Protein AF-A0A3E0DT33-F1 (afdb_monomer_lite)

Organism: NCBI:txid238540

Sequence (262 aa):
MEQALEKLQEINGYLLENAKGENGLGLLNGKLGLIIYFYHLARKTEDQEFLEVAENLVGEIFEKLREAKLPADFENGLAGIAWGISYLVNSDFVEADLDDTLGDLDDRIFKFLEDQKGKLPANLRNGIIGYLFYCFDRLENSLKSGHQSNIYIFQNLGARLLNQLGQLIEEEKLQDREPQLFSLFWDLPLVLIVLEQSKRLQVNPKKAERILDYLLPTLLSIFPSLHSNRLYLLLGIESVLKEIDQPYLRKHAMFLKRSIDM

InterPro domains:
  IPR007822 Lanthionine synthetase C-like [PF05147] (24-145)

Radius of gyration: 19.2 Å; chains: 1; bounding box: 47×46×51 Å

Structure (mmCIF, N/CA/C/O backbone):
data_AF-A0A3E0DT33-F1
#
_entry.id   AF-A0A3E0DT33-F1
#
loop_
_atom_site.group_PDB
_atom_site.id
_atom_site.type_symbol
_atom_site.label_atom_id
_atom_site.label_alt_id
_atom_site.label_comp_id
_atom_site.label_asym_id
_atom_site.label_entity_id
_atom_site.label_seq_id
_atom_site.pdbx_PDB_ins_code
_atom_site.Cartn_x
_atom_site.Cartn_y
_atom_site.Cartn_z
_atom_site.occupancy
_atom_site.B_iso_or_equiv
_atom_site.auth_seq_id
_atom_site.auth_comp_id
_atom_site.auth_asym_id
_atom_site.auth_atom_id
_atom_site.pdbx_PDB_model_num
ATOM 1 N N . MET A 1 1 ? -22.928 -20.550 -5.029 1.00 69.69 1 MET A N 1
ATOM 2 C CA . MET A 1 1 ? -23.310 -19.357 -4.239 1.00 69.69 1 MET A CA 1
ATOM 3 C C . MET A 1 1 ? -23.562 -19.710 -2.781 1.00 69.69 1 MET A C 1
ATOM 5 O O . MET A 1 1 ? -22.925 -19.099 -1.943 1.00 69.69 1 MET A O 1
ATOM 9 N N . GLU A 1 2 ? -24.391 -20.709 -2.472 1.00 78.94 2 GLU A N 1
ATOM 10 C CA . GLU A 1 2 ? -24.701 -21.123 -1.087 1.00 78.94 2 GLU A CA 1
ATOM 11 C C . GLU A 1 2 ? -23.454 -21.500 -0.260 1.00 78.94 2 GLU A C 1
ATOM 13 O O . GLU A 1 2 ? -23.199 -20.885 0.767 1.00 78.94 2 GLU A O 1
ATOM 18 N N . GLN A 1 3 ? -22.572 -22.352 -0.797 1.00 83.00 3 GLN A N 1
ATOM 19 C CA . GLN A 1 3 ? -21.291 -22.703 -0.152 1.00 83.00 3 GLN A CA 1
ATOM 20 C C . GLN A 1 3 ? -20.368 -21.500 0.119 1.00 83.00 3 GLN A C 1
ATOM 22 O O . GLN A 1 3 ? -19.607 -21.497 1.082 1.00 83.00 3 GLN A O 1
ATOM 27 N N . ALA A 1 4 ? -20.407 -20.471 -0.734 1.00 84.25 4 ALA A N 1
ATOM 28 C CA . ALA A 1 4 ? -19.587 -19.275 -0.542 1.00 84.25 4 ALA A CA 1
ATOM 29 C C . ALA A 1 4 ? -20.142 -18.397 0.588 1.00 84.25 4 ALA A C 1
ATOM 31 O O . ALA A 1 4 ? -19.372 -17.800 1.336 1.00 84.25 4 ALA A O 1
ATOM 32 N N . LEU A 1 5 ? -21.470 -18.348 0.726 1.00 85.62 5 LEU A N 1
ATOM 33 C CA . LEU A 1 5 ? -22.136 -17.616 1.796 1.00 85.62 5 LEU A CA 1
ATOM 34 C C . LEU A 1 5 ? -21.918 -18.292 3.154 1.00 85.62 5 LEU A C 1
ATOM 36 O O . LEU A 1 5 ? -21.568 -17.610 4.113 1.00 85.62 5 LEU A O 1
ATOM 40 N N . GLU A 1 6 ? -22.042 -19.620 3.220 1.00 91.19 6 GLU A N 1
ATOM 41 C CA . GLU A 1 6 ? -21.714 -20.395 4.426 1.00 91.19 6 GLU A CA 1
ATOM 42 C C . GLU A 1 6 ? -20.261 -20.161 4.851 1.00 91.19 6 GLU A C 1
ATOM 44 O O . GLU A 1 6 ? -19.981 -19.879 6.017 1.00 91.19 6 GLU A O 1
ATOM 49 N N . LYS A 1 7 ? -19.324 -20.191 3.893 1.00 92.50 7 LYS A N 1
ATOM 50 C CA . LYS A 1 7 ? -17.912 -19.947 4.198 1.00 92.50 7 LYS A CA 1
ATOM 51 C C . LYS A 1 7 ? -17.654 -18.519 4.676 1.00 92.50 7 LYS A C 1
ATOM 53 O O . LYS A 1 7 ? -16.829 -18.320 5.563 1.00 92.50 7 LYS A O 1
ATOM 58 N N . LEU A 1 8 ? -18.361 -17.531 4.127 1.00 90.06 8 LEU A N 1
ATOM 59 C CA . LEU A 1 8 ? -18.282 -16.147 4.592 1.00 90.06 8 LEU A CA 1
ATOM 60 C C . LEU A 1 8 ? -18.789 -16.005 6.034 1.00 90.06 8 LEU A C 1
ATOM 62 O O . LEU A 1 8 ? -18.166 -15.306 6.825 1.00 90.06 8 LEU A O 1
ATOM 66 N N . GLN A 1 9 ? -19.876 -16.689 6.398 1.00 91.12 9 GLN A N 1
ATOM 67 C CA . GLN A 1 9 ? -20.386 -16.694 7.774 1.00 91.12 9 GLN A CA 1
ATOM 68 C C . GLN A 1 9 ? -19.390 -17.330 8.750 1.00 91.12 9 GLN A C 1
ATOM 70 O O . GLN A 1 9 ? -19.159 -16.787 9.829 1.00 91.12 9 GLN A O 1
ATOM 75 N N . GLU A 1 10 ? -18.752 -18.434 8.353 1.00 94.69 10 GLU A N 1
ATOM 76 C CA . GLU A 1 10 ? -17.682 -19.065 9.132 1.00 94.69 10 GLU A CA 1
ATOM 77 C C . GLU A 1 10 ? -16.512 -18.088 9.356 1.00 94.69 10 GLU A C 1
ATOM 79 O O . GLU A 1 10 ? -16.056 -17.906 10.485 1.00 94.69 10 GLU A O 1
ATOM 84 N N . ILE A 1 11 ? -16.073 -17.395 8.297 1.00 94.00 11 ILE A N 1
ATOM 85 C CA . ILE A 1 11 ? -15.025 -16.366 8.372 1.00 94.00 11 ILE A CA 1
ATOM 86 C C . ILE A 1 11 ? -15.444 -15.227 9.309 1.00 94.00 11 ILE A C 1
ATOM 88 O O . ILE A 1 11 ? -14.655 -14.832 10.165 1.00 94.00 11 ILE A O 1
ATOM 92 N N . ASN A 1 12 ? -16.679 -14.729 9.202 1.00 94.06 12 ASN A N 1
ATOM 93 C CA . ASN A 1 12 ? -17.194 -13.673 10.077 1.00 94.06 12 ASN A CA 1
ATOM 94 C C . ASN A 1 12 ? -17.125 -14.079 11.551 1.00 94.06 12 ASN A C 1
ATOM 96 O O . ASN A 1 12 ? -16.666 -13.288 12.373 1.00 94.06 12 ASN A O 1
ATOM 100 N N . GLY A 1 13 ? -17.522 -15.314 11.876 1.00 93.06 13 GLY A N 1
ATOM 101 C CA . GLY A 1 13 ? -17.419 -15.855 13.232 1.00 93.06 13 GLY A CA 1
ATOM 102 C C . GLY A 1 13 ? -15.983 -15.821 13.757 1.00 93.06 13 GLY A C 1
ATOM 103 O O . GLY A 1 13 ? -15.726 -15.248 14.815 1.00 93.06 13 GLY A O 1
ATOM 104 N N . TYR A 1 14 ? -15.027 -16.336 12.976 1.00 92.81 14 TYR A N 1
ATOM 105 C CA . TYR A 1 14 ? -13.609 -16.309 13.348 1.00 92.81 14 TYR A CA 1
ATOM 106 C C . TYR A 1 14 ? -13.054 -14.890 13.514 1.00 92.81 14 TYR A C 1
ATOM 108 O O . TYR A 1 14 ? -12.252 -14.633 14.414 1.00 92.81 14 TYR A O 1
ATOM 116 N N . LEU A 1 15 ? -13.445 -13.950 12.653 1.00 93.31 15 LEU A N 1
ATOM 117 C CA . LEU A 1 15 ? -12.969 -12.569 12.736 1.00 93.31 15 LEU A CA 1
ATOM 118 C C . LEU A 1 15 ? -13.578 -11.824 13.930 1.00 93.31 15 LEU A C 1
ATOM 120 O O . LEU A 1 15 ? -12.879 -11.026 14.552 1.00 93.31 15 LEU A O 1
ATOM 124 N N . LEU A 1 16 ? -14.833 -12.107 14.294 1.00 93.06 16 LEU A N 1
ATOM 125 C CA . LEU A 1 16 ? -15.481 -11.540 15.483 1.00 93.06 16 LEU A CA 1
ATOM 126 C C . LEU A 1 16 ? -14.812 -12.007 16.778 1.00 93.06 16 LEU A C 1
ATOM 128 O O . LEU A 1 16 ? -14.629 -11.215 17.702 1.00 93.06 16 LEU A O 1
ATOM 132 N N . GLU A 1 17 ? -14.428 -13.281 16.860 1.00 90.31 17 GLU A N 1
ATOM 133 C CA . GLU A 1 17 ? -13.658 -13.786 18.001 1.00 90.31 17 GLU A CA 1
ATOM 134 C C . GLU A 1 17 ? -12.280 -13.123 18.074 1.00 90.31 17 GLU A C 1
ATOM 136 O O . GLU A 1 17 ? -11.874 -12.652 19.137 1.00 90.31 17 GLU A O 1
ATOM 141 N N . ASN A 1 18 ? -11.596 -12.997 16.934 1.00 88.00 18 ASN A N 1
ATOM 142 C CA . ASN A 1 18 ? -10.310 -12.307 16.863 1.00 88.00 18 ASN A CA 1
ATOM 143 C C . ASN A 1 18 ? -10.420 -10.823 17.246 1.00 88.00 18 ASN A C 1
ATOM 145 O O . ASN A 1 18 ? -9.543 -10.310 17.936 1.00 88.00 18 ASN A O 1
ATOM 149 N N . ALA A 1 19 ? -11.490 -10.123 16.867 1.00 88.50 19 ALA A N 1
ATOM 150 C CA . ALA A 1 19 ? -11.700 -8.722 17.239 1.00 88.50 19 ALA A CA 1
ATOM 151 C C . ALA A 1 19 ? -11.684 -8.500 18.763 1.00 88.50 19 ALA A C 1
ATOM 153 O O . ALA A 1 19 ? -11.139 -7.502 19.239 1.00 88.50 19 ALA A O 1
ATOM 154 N N . LYS A 1 20 ? -12.221 -9.465 19.522 1.00 85.56 20 LYS A N 1
ATOM 155 C CA . LYS A 1 20 ? -12.272 -9.446 20.993 1.00 85.56 20 LYS A CA 1
ATOM 156 C C . LYS A 1 20 ? -10.931 -9.789 21.654 1.00 85.56 20 LYS A C 1
ATOM 158 O O . LYS A 1 20 ? -10.770 -9.557 22.848 1.00 85.56 20 LYS A O 1
ATOM 163 N N . GLY A 1 21 ? -9.987 -10.361 20.907 1.00 83.69 21 GLY A N 1
ATOM 164 C CA . GLY A 1 21 ? -8.683 -10.777 21.417 1.00 83.69 21 GLY A CA 1
ATOM 165 C C . GLY A 1 21 ? -7.680 -9.633 21.607 1.00 83.69 21 GLY A C 1
ATOM 166 O O . GLY A 1 21 ? -7.866 -8.498 21.153 1.00 83.69 21 GLY A O 1
ATOM 167 N N . GLU A 1 22 ? -6.550 -9.962 22.237 1.00 77.94 22 GLU A N 1
ATOM 168 C CA . GLU A 1 22 ? -5.382 -9.080 22.387 1.00 77.94 22 GLU A CA 1
ATOM 169 C C . GLU A 1 22 ? -4.528 -9.047 21.108 1.00 77.94 22 GLU A C 1
ATOM 171 O O . GLU A 1 22 ? -3.339 -9.361 21.100 1.00 77.94 22 GLU A O 1
ATOM 176 N N . ASN A 1 23 ? -5.150 -8.675 19.991 1.00 78.44 23 ASN A N 1
ATOM 177 C CA . ASN A 1 23 ? -4.442 -8.503 18.728 1.00 78.44 23 ASN A CA 1
ATOM 178 C C . ASN A 1 23 ? -3.607 -7.216 18.717 1.00 78.44 23 ASN A C 1
ATOM 180 O O . ASN A 1 23 ? -3.978 -6.205 19.324 1.00 78.44 23 ASN A O 1
ATOM 184 N N . GLY A 1 24 ? -2.496 -7.243 17.973 1.00 87.62 24 GLY A N 1
ATOM 185 C CA . GLY A 1 24 ? -1.689 -6.054 17.702 1.00 87.62 24 GLY A CA 1
ATOM 186 C C . GLY A 1 24 ? -2.479 -4.981 16.943 1.00 87.62 24 GLY A C 1
ATOM 187 O O . GLY A 1 24 ? -3.525 -5.253 16.361 1.00 87.62 24 GLY A O 1
ATOM 188 N N . LEU A 1 25 ? -1.976 -3.746 16.923 1.00 92.81 25 LEU A N 1
ATOM 189 C CA . LEU A 1 25 ? -2.667 -2.613 16.282 1.00 92.81 25 LEU A CA 1
ATOM 190 C C . LEU A 1 25 ? -2.457 -2.532 14.761 1.00 92.81 25 LEU A C 1
ATOM 192 O O . LEU A 1 25 ? -3.101 -1.724 14.102 1.00 92.81 25 LEU A O 1
ATOM 196 N N . GLY A 1 26 ? -1.550 -3.343 14.217 1.00 93.31 26 GLY A N 1
ATOM 197 C CA . GLY A 1 26 ? -1.103 -3.270 12.828 1.00 93.31 26 GLY A CA 1
ATOM 198 C C . GLY A 1 26 ? -2.193 -3.456 11.770 1.00 93.31 26 GLY A C 1
ATOM 199 O O . GLY A 1 26 ? -3.304 -3.908 12.048 1.00 93.31 26 GLY A O 1
ATOM 200 N N . LEU A 1 27 ? -1.835 -3.133 10.526 1.00 95.50 27 LEU A N 1
ATOM 201 C CA . LEU A 1 27 ? -2.727 -3.225 9.373 1.00 95.50 27 LEU A CA 1
ATOM 202 C C . LEU A 1 27 ? -2.941 -4.670 8.911 1.00 95.50 27 LEU A C 1
ATOM 204 O O . LEU A 1 27 ? -4.080 -5.095 8.746 1.00 95.50 27 LEU A O 1
ATOM 208 N N . LEU A 1 28 ? -1.857 -5.418 8.688 1.00 93.00 28 LEU A N 1
ATOM 209 C CA . LEU A 1 28 ? -1.933 -6.729 8.034 1.00 93.00 28 LEU A CA 1
ATOM 210 C C . LEU A 1 28 ? -2.158 -7.877 9.021 1.00 93.00 28 LEU A C 1
ATOM 212 O O . LEU A 1 28 ? -2.862 -8.825 8.689 1.00 93.00 28 LEU A O 1
ATOM 216 N N . ASN A 1 29 ? -1.602 -7.778 10.232 1.00 88.12 29 ASN A N 1
ATOM 217 C CA . ASN A 1 29 ? -1.789 -8.773 11.297 1.00 88.12 29 ASN A CA 1
ATOM 218 C C . ASN A 1 29 ? -2.327 -8.132 12.587 1.00 88.12 29 ASN A C 1
ATOM 220 O O . ASN A 1 29 ? -1.851 -8.422 13.686 1.00 88.12 29 ASN A O 1
ATOM 224 N N . GLY A 1 30 ? -3.284 -7.212 12.469 1.00 91.88 30 GLY A N 1
ATOM 225 C CA . GLY A 1 30 ? -3.798 -6.499 13.630 1.00 91.88 30 GLY A CA 1
ATOM 226 C C . GLY A 1 30 ? -5.211 -5.959 13.478 1.00 91.88 30 GLY A C 1
ATOM 227 O O . GLY A 1 30 ? -5.910 -6.209 12.494 1.00 91.88 30 GLY A O 1
ATOM 228 N N . LYS A 1 31 ? -5.635 -5.221 14.507 1.00 93.75 31 LYS A N 1
ATOM 229 C CA . LYS A 1 31 ? -6.996 -4.697 14.649 1.00 93.75 31 LYS A CA 1
ATOM 230 C C . LYS A 1 31 ? -7.390 -3.766 13.506 1.00 93.75 31 LYS A C 1
ATOM 232 O O . LYS A 1 31 ? -8.563 -3.735 13.157 1.00 93.75 31 LYS A O 1
ATOM 237 N N . LEU A 1 32 ? -6.450 -3.063 12.874 1.00 95.69 32 LEU A N 1
ATOM 238 C CA . LEU A 1 32 ? -6.793 -2.127 11.805 1.00 95.69 32 LEU A CA 1
ATOM 239 C C . LEU A 1 32 ? -7.311 -2.825 10.542 1.00 95.69 32 LEU A C 1
ATOM 241 O O . LEU A 1 32 ? -8.267 -2.350 9.932 1.00 95.69 32 LEU A O 1
ATOM 245 N N . GLY A 1 33 ? -6.753 -3.985 10.187 1.00 95.69 33 GLY A N 1
ATOM 246 C CA . GLY A 1 33 ? -7.298 -4.810 9.106 1.00 95.69 33 GLY A CA 1
ATOM 247 C C . GLY A 1 33 ? -8.715 -5.309 9.411 1.00 95.69 33 GLY A C 1
ATOM 248 O O . GLY A 1 33 ? -9.577 -5.299 8.533 1.00 95.69 33 GLY A O 1
ATOM 249 N N . LEU A 1 34 ? -8.981 -5.674 10.673 1.00 96.06 34 LEU A N 1
ATOM 250 C CA . LEU A 1 34 ? -10.319 -6.070 11.129 1.00 96.06 34 LEU A CA 1
ATOM 251 C C . LEU A 1 34 ? -11.314 -4.909 11.052 1.00 96.06 34 LEU A C 1
ATOM 253 O O . LEU A 1 34 ? -12.431 -5.103 10.587 1.00 96.06 34 LEU A O 1
ATOM 257 N N . ILE A 1 35 ? -10.908 -3.703 11.450 1.00 97.00 35 ILE A N 1
ATOM 258 C CA . ILE A 1 35 ? -11.744 -2.500 11.353 1.00 97.00 35 ILE A CA 1
ATOM 259 C C . ILE A 1 35 ? -12.172 -2.261 9.906 1.00 97.00 35 ILE A C 1
ATOM 261 O O . ILE A 1 35 ? -13.362 -2.113 9.637 1.00 97.00 35 ILE A O 1
ATOM 265 N N . ILE A 1 36 ? -11.218 -2.277 8.968 1.00 97.50 36 ILE A N 1
ATOM 266 C CA . ILE A 1 36 ? -11.508 -2.110 7.537 1.00 97.50 36 ILE A CA 1
ATOM 267 C C . ILE A 1 36 ? -12.500 -3.181 7.070 1.00 97.50 36 ILE A C 1
ATOM 269 O O . ILE A 1 36 ? -13.474 -2.866 6.388 1.00 97.50 36 ILE A O 1
ATOM 273 N N . TYR A 1 37 ? -12.277 -4.438 7.460 1.00 96.81 37 TYR A N 1
ATOM 274 C CA . TYR A 1 37 ? -13.173 -5.539 7.122 1.00 96.81 37 TYR A CA 1
ATOM 275 C C . TYR A 1 37 ? -14.603 -5.309 7.632 1.00 96.81 37 TYR A C 1
ATOM 277 O O . TYR A 1 37 ? -15.548 -5.387 6.846 1.00 96.81 37 TYR A O 1
ATOM 285 N N . PHE A 1 38 ? -14.770 -5.000 8.921 1.00 97.44 38 PHE A N 1
ATOM 286 C CA . PHE A 1 38 ? -16.089 -4.851 9.537 1.00 97.44 38 PHE A CA 1
ATOM 287 C C . PHE A 1 38 ? -16.843 -3.624 9.039 1.00 97.44 38 PHE A C 1
ATOM 289 O O . PHE A 1 38 ? -18.044 -3.725 8.808 1.00 97.44 38 PHE A O 1
ATOM 296 N N . TYR A 1 39 ? -16.158 -2.514 8.765 1.00 97.94 39 TYR A N 1
ATOM 297 C CA . TYR A 1 39 ? -16.784 -1.354 8.132 1.00 97.94 39 TYR A CA 1
ATOM 298 C C . TYR A 1 39 ? -17.355 -1.679 6.748 1.00 97.94 39 TYR A C 1
ATOM 300 O O . TYR A 1 39 ? -18.491 -1.312 6.434 1.00 97.94 39 TYR A O 1
ATOM 308 N N . HIS A 1 40 ? -16.599 -2.404 5.916 1.00 97.50 40 HIS A N 1
ATOM 309 C CA . HIS A 1 40 ? -17.096 -2.847 4.610 1.00 97.50 40 HIS A CA 1
ATOM 310 C C . HIS A 1 40 ? -18.229 -3.857 4.732 1.00 97.50 40 HIS A C 1
ATOM 312 O O . HIS A 1 40 ? -19.202 -3.768 3.981 1.00 97.50 40 HIS A O 1
ATOM 318 N N . LEU A 1 41 ? -18.118 -4.800 5.670 1.00 95.75 41 LEU A N 1
ATOM 319 C CA . LEU A 1 41 ? -19.159 -5.789 5.916 1.00 95.75 41 LEU A CA 1
ATOM 320 C C . LEU A 1 41 ? -20.460 -5.103 6.347 1.00 95.75 41 LEU A C 1
ATOM 322 O O . LEU A 1 41 ? -21.475 -5.306 5.690 1.00 95.75 41 LEU A O 1
ATOM 326 N N . ALA A 1 42 ? -20.401 -4.216 7.343 1.00 96.75 42 ALA A N 1
ATOM 327 C CA . ALA A 1 42 ? -21.533 -3.427 7.821 1.00 96.75 42 ALA A CA 1
ATOM 328 C C . ALA A 1 42 ? -22.169 -2.596 6.700 1.00 96.75 42 ALA A C 1
ATOM 330 O O . ALA A 1 42 ? -23.381 -2.637 6.509 1.00 96.75 42 ALA A O 1
ATOM 331 N N . ARG A 1 43 ? -21.362 -1.898 5.887 1.00 96.12 43 ARG A N 1
ATOM 332 C CA . ARG A 1 43 ? -21.861 -1.126 4.735 1.00 96.12 43 ARG A CA 1
ATOM 333 C C . ARG A 1 43 ? -22.553 -2.014 3.699 1.00 96.12 43 ARG A C 1
ATOM 335 O O . ARG A 1 43 ? -23.478 -1.564 3.030 1.00 96.12 43 ARG A O 1
ATOM 342 N N . LYS A 1 44 ? -22.095 -3.257 3.523 1.00 95.00 44 LYS A N 1
ATOM 343 C CA . LYS A 1 44 ? -22.643 -4.179 2.523 1.00 95.00 44 LYS A CA 1
ATOM 344 C C . LYS A 1 44 ? -23.902 -4.905 2.996 1.00 95.00 44 LYS A C 1
ATOM 346 O O . LYS A 1 44 ? -24.749 -5.209 2.156 1.00 95.00 44 LYS A O 1
ATOM 351 N N . THR A 1 45 ? -23.990 -5.230 4.282 1.00 93.56 45 THR A N 1
ATOM 352 C CA . THR A 1 45 ? -25.111 -5.976 4.875 1.00 93.56 45 THR A CA 1
ATOM 353 C C . THR A 1 45 ? -26.135 -5.081 5.562 1.00 93.56 45 THR A C 1
ATOM 355 O O . THR A 1 45 ? -27.208 -5.572 5.895 1.00 93.56 45 THR A O 1
ATOM 358 N N . GLU A 1 46 ? -25.811 -3.801 5.768 1.00 94.50 46 GLU A N 1
ATOM 359 C CA . GLU A 1 46 ? -26.582 -2.838 6.568 1.00 94.50 46 GLU A CA 1
ATOM 360 C C . GLU A 1 46 ? -26.783 -3.294 8.027 1.00 94.50 46 GLU A C 1
ATOM 362 O O . GLU A 1 46 ? -27.718 -2.882 8.712 1.00 94.50 46 GLU A O 1
ATOM 367 N N . ASP A 1 47 ? -25.877 -4.145 8.513 1.00 93.31 47 ASP A N 1
ATOM 368 C CA . ASP A 1 47 ? -25.940 -4.735 9.847 1.00 93.31 47 ASP A CA 1
ATOM 369 C C . ASP A 1 47 ? -25.244 -3.832 10.874 1.00 93.31 47 ASP A C 1
ATOM 371 O O . ASP A 1 47 ? -24.046 -3.545 10.775 1.00 93.31 47 ASP A O 1
ATOM 375 N N . GLN A 1 48 ? -26.017 -3.387 11.865 1.00 95.06 48 GLN A N 1
ATOM 376 C CA . GLN A 1 48 ? -25.554 -2.487 12.917 1.00 95.06 48 GLN A CA 1
ATOM 377 C C . GLN A 1 48 ? -24.594 -3.165 13.899 1.00 95.06 48 GLN A C 1
ATOM 379 O O . GLN A 1 48 ? -23.751 -2.477 14.469 1.00 95.06 48 GLN A O 1
ATOM 384 N N . GLU A 1 49 ? -24.650 -4.491 14.066 1.00 94.06 49 GLU A N 1
ATOM 385 C CA . GLU A 1 49 ? -23.730 -5.195 14.967 1.00 94.06 49 GLU A CA 1
ATOM 386 C C . GLU A 1 49 ? -22.290 -5.113 14.445 1.00 94.06 49 GLU A C 1
ATOM 388 O O . GLU A 1 49 ? -21.355 -4.858 15.204 1.00 94.06 49 GLU A O 1
ATOM 393 N N . PHE A 1 50 ? -22.090 -5.263 13.130 1.00 95.50 50 PHE A N 1
ATOM 394 C CA . PHE A 1 50 ? -20.760 -5.111 12.530 1.00 95.50 50 PHE A CA 1
ATOM 395 C C . PHE A 1 50 ? -20.265 -3.665 12.566 1.00 95.50 50 PHE A C 1
ATOM 397 O O . PHE A 1 50 ? -19.059 -3.448 12.708 1.00 95.50 50 PHE A O 1
ATOM 404 N N . LEU A 1 51 ? -21.173 -2.690 12.462 1.00 96.38 51 LEU A N 1
ATOM 405 C CA . LEU A 1 51 ? -20.819 -1.280 12.600 1.00 96.38 51 LEU A CA 1
ATOM 406 C C . LEU A 1 51 ? -20.324 -0.983 14.019 1.00 96.38 51 LEU A C 1
ATOM 408 O O . LEU A 1 51 ? -19.228 -0.451 14.176 1.00 96.38 51 LEU A O 1
ATOM 412 N N . GLU A 1 52 ? -21.067 -1.413 15.040 1.00 96.25 52 GLU A N 1
ATOM 413 C CA . GLU A 1 52 ? -20.691 -1.232 16.446 1.00 96.25 52 GLU A CA 1
ATOM 414 C C . GLU A 1 52 ? -19.339 -1.900 16.759 1.00 96.25 52 GLU A C 1
ATOM 416 O O . GLU A 1 52 ? -18.497 -1.331 17.457 1.00 96.25 52 GLU A O 1
ATOM 421 N N . VAL A 1 53 ? -19.074 -3.087 16.201 1.00 95.56 53 VAL A N 1
ATOM 422 C CA . VAL A 1 53 ? -17.759 -3.742 16.322 1.00 95.56 53 VAL A CA 1
ATOM 423 C C . VAL A 1 53 ? -16.650 -2.881 15.710 1.00 95.56 53 VAL A C 1
ATOM 425 O O . VAL A 1 53 ? -15.602 -2.708 16.336 1.00 95.56 53 VAL A O 1
ATOM 428 N N . ALA A 1 54 ? -16.855 -2.340 14.508 1.00 96.50 54 ALA A N 1
ATOM 429 C CA . ALA A 1 54 ? -15.859 -1.504 13.842 1.00 96.50 54 ALA A CA 1
ATOM 430 C C . ALA A 1 54 ? -15.579 -0.208 14.625 1.00 96.50 54 ALA A C 1
ATOM 432 O O . ALA A 1 54 ? -14.414 0.126 14.848 1.00 96.50 54 ALA A O 1
ATOM 433 N N . GLU A 1 55 ? -16.621 0.485 15.089 1.00 95.75 55 GLU A N 1
ATOM 434 C CA . GLU A 1 55 ? -16.513 1.734 15.855 1.00 95.75 55 GLU A CA 1
ATOM 435 C C . GLU A 1 55 ? -15.789 1.531 17.193 1.00 95.75 55 GLU A C 1
ATOM 437 O O . GLU A 1 55 ? -14.870 2.285 17.528 1.00 95.75 55 GLU A O 1
ATOM 442 N N . ASN A 1 56 ? -16.123 0.461 17.922 1.00 94.50 56 ASN A N 1
ATOM 443 C CA . ASN A 1 56 ? -15.444 0.110 19.171 1.00 94.50 56 ASN A CA 1
ATOM 444 C C . ASN A 1 56 ? -13.945 -0.144 18.952 1.00 94.50 56 ASN A C 1
ATOM 446 O O . ASN A 1 56 ? -13.099 0.362 19.695 1.00 94.50 56 ASN A O 1
ATOM 450 N N . LEU A 1 57 ? -13.595 -0.886 17.896 1.00 94.94 57 LEU A N 1
ATOM 451 C CA . LEU A 1 57 ? -12.199 -1.155 17.552 1.00 94.94 57 LEU A CA 1
ATOM 452 C C . LEU A 1 57 ? -11.440 0.118 17.136 1.00 94.94 57 LEU A C 1
ATOM 454 O O . LEU A 1 57 ? -10.249 0.234 17.433 1.00 94.94 57 LEU A O 1
ATOM 458 N N . VAL A 1 58 ? -12.100 1.076 16.473 1.00 94.94 58 VAL A N 1
ATOM 459 C CA . VAL A 1 58 ? -11.506 2.386 16.156 1.00 94.94 58 VAL A CA 1
ATOM 460 C C . VAL A 1 58 ? -11.141 3.138 17.432 1.00 94.94 58 VAL A C 1
ATOM 462 O O . VAL A 1 58 ? -10.006 3.610 17.546 1.00 94.94 58 VAL A O 1
ATOM 465 N N . GLY A 1 59 ? -12.061 3.206 18.400 1.00 91.31 59 GLY A N 1
ATOM 466 C CA . GLY A 1 59 ? -11.805 3.826 19.703 1.00 91.31 59 GLY A CA 1
ATOM 467 C C . GLY A 1 59 ? -10.571 3.227 20.383 1.00 91.31 59 GLY A C 1
ATOM 468 O O . GLY A 1 59 ? -9.651 3.955 20.759 1.00 91.31 59 GLY A O 1
ATOM 469 N N . GLU A 1 60 ? -10.483 1.894 20.418 1.00 90.00 60 GLU A N 1
ATOM 470 C CA . GLU A 1 60 ? -9.324 1.195 20.980 1.00 90.00 60 GLU A CA 1
ATOM 471 C C . GLU A 1 60 ? -7.996 1.546 20.292 1.00 90.00 60 GLU A C 1
ATOM 473 O O . GLU A 1 60 ? -6.965 1.658 20.966 1.00 90.00 60 GLU A O 1
ATOM 478 N N . ILE A 1 61 ? -7.981 1.680 18.959 1.00 91.19 61 ILE A N 1
ATOM 479 C CA . ILE A 1 61 ? -6.761 2.057 18.233 1.00 91.19 61 ILE A CA 1
ATOM 480 C C . ILE A 1 61 ? -6.299 3.440 18.677 1.00 91.19 61 ILE A C 1
ATOM 482 O O . ILE A 1 61 ? -5.131 3.591 19.033 1.00 91.19 61 ILE A O 1
ATOM 486 N N . PHE A 1 62 ? -7.186 4.436 18.688 1.00 87.88 62 PHE A N 1
ATOM 487 C CA . PHE A 1 62 ? -6.809 5.811 19.022 1.00 87.88 62 PHE A CA 1
ATOM 488 C C . PHE A 1 62 ? -6.366 5.983 20.479 1.00 87.88 62 PHE A C 1
ATOM 490 O O . PHE A 1 62 ? -5.487 6.807 20.754 1.00 87.88 62 PHE A O 1
ATOM 497 N N . GLU A 1 63 ? -6.913 5.188 21.400 1.00 87.50 63 GLU A N 1
ATOM 498 C CA . GLU A 1 63 ? -6.450 5.136 22.788 1.00 87.50 63 GLU A CA 1
ATOM 499 C C . GLU A 1 63 ? -5.040 4.538 22.890 1.00 87.50 63 GLU A C 1
ATOM 501 O O . GLU A 1 63 ? -4.132 5.149 23.457 1.00 87.50 63 GLU A O 1
ATOM 506 N N . LYS A 1 64 ? -4.816 3.364 22.287 1.00 86.38 64 LYS A N 1
ATOM 507 C CA . LYS A 1 64 ? -3.560 2.611 22.448 1.00 86.38 64 LYS A CA 1
ATOM 508 C C . LYS A 1 64 ? -2.397 3.178 21.633 1.00 86.38 64 LYS A C 1
ATOM 510 O O . LYS A 1 64 ? -1.236 2.976 21.997 1.00 86.38 64 LYS A O 1
ATOM 515 N N . LEU A 1 65 ? -2.671 3.886 20.537 1.00 86.25 65 LEU A N 1
ATOM 516 C CA . LEU A 1 65 ? -1.647 4.376 19.608 1.00 86.25 65 LEU A CA 1
ATOM 517 C C . LEU A 1 65 ? -0.643 5.336 20.268 1.00 86.25 65 LEU A C 1
ATOM 519 O O . LEU A 1 65 ? 0.543 5.318 19.924 1.00 86.25 65 LEU A O 1
ATOM 523 N N . ARG A 1 66 ? -1.102 6.138 21.239 1.00 75.38 66 ARG A N 1
ATOM 524 C CA . ARG A 1 66 ? -0.268 7.122 21.954 1.00 75.38 66 ARG A CA 1
ATOM 525 C C . ARG A 1 66 ? 0.758 6.465 22.878 1.00 75.38 66 ARG A C 1
ATOM 527 O O . ARG A 1 66 ? 1.847 6.998 23.068 1.00 75.38 66 ARG A O 1
ATOM 534 N N . GLU A 1 67 ? 0.428 5.303 23.431 1.00 74.88 67 GLU A N 1
ATOM 535 C CA . GLU A 1 67 ? 1.238 4.624 24.450 1.00 74.88 67 GLU A CA 1
ATOM 536 C C . GLU A 1 67 ? 2.090 3.486 23.865 1.00 74.88 67 GLU A C 1
ATOM 538 O O . GLU A 1 67 ? 3.128 3.110 24.420 1.00 74.88 67 GLU A O 1
ATOM 543 N N . ALA A 1 68 ? 1.681 2.938 22.717 1.00 78.81 68 ALA A N 1
ATOM 544 C CA . ALA A 1 68 ? 2.295 1.752 22.147 1.00 78.81 68 ALA A CA 1
ATOM 545 C C . ALA A 1 68 ? 3.669 2.020 21.497 1.00 78.81 68 ALA A C 1
ATOM 547 O O . ALA A 1 68 ? 3.851 2.832 20.575 1.00 78.81 68 ALA A O 1
ATOM 548 N N . LYS A 1 69 ? 4.660 1.225 21.917 1.00 86.94 69 LYS A N 1
ATOM 549 C CA . LYS A 1 69 ? 5.955 1.095 21.233 1.00 86.94 69 LYS A CA 1
ATOM 550 C C . LYS A 1 69 ? 5.816 0.161 20.033 1.00 86.94 69 LYS A C 1
ATOM 552 O O . LYS A 1 69 ? 6.113 -1.025 20.117 1.00 86.94 69 LYS A O 1
ATOM 557 N N . LEU A 1 70 ? 5.345 0.720 18.927 1.00 91.69 70 LEU A N 1
ATOM 558 C CA . LEU A 1 70 ? 5.148 0.001 17.672 1.00 91.69 70 LEU A CA 1
ATOM 559 C C . LEU A 1 70 ? 6.379 0.108 16.762 1.00 91.69 70 LEU A C 1
ATOM 561 O O . LEU A 1 70 ? 7.063 1.141 16.792 1.00 91.69 70 LEU A O 1
ATOM 565 N N . PRO A 1 71 ? 6.652 -0.919 15.934 1.00 94.50 71 PRO A N 1
ATOM 566 C CA . PRO A 1 71 ? 7.624 -0.798 14.855 1.00 94.50 71 PRO A CA 1
ATOM 567 C C . PRO A 1 71 ? 7.160 0.252 13.837 1.00 94.50 71 PRO A C 1
ATOM 569 O O . PRO A 1 71 ? 5.985 0.602 13.775 1.00 94.50 71 PRO A O 1
ATOM 572 N N . ALA A 1 72 ? 8.075 0.763 13.017 1.00 96.69 72 ALA A N 1
ATOM 573 C CA . ALA A 1 72 ? 7.743 1.734 11.973 1.00 96.69 72 ALA A CA 1
ATOM 574 C C . ALA A 1 72 ? 7.288 1.076 10.657 1.00 96.69 72 ALA A C 1
ATOM 576 O O . ALA A 1 72 ? 7.077 1.778 9.677 1.00 96.69 72 ALA A O 1
ATOM 577 N N . ASP A 1 73 ? 7.216 -0.255 10.594 1.00 96.94 73 ASP A N 1
ATOM 578 C CA . ASP A 1 73 ? 6.933 -1.002 9.367 1.00 96.94 73 ASP A CA 1
ATOM 579 C C . ASP A 1 73 ? 5.472 -0.881 8.890 1.00 96.94 73 ASP A C 1
ATOM 581 O O . ASP A 1 73 ? 4.628 -0.252 9.534 1.00 96.94 73 ASP A O 1
ATOM 585 N N . PHE A 1 74 ? 5.192 -1.433 7.708 1.00 97.75 74 PHE A N 1
ATOM 586 C CA . PHE A 1 74 ? 3.868 -1.386 7.088 1.00 97.75 74 PHE A CA 1
ATOM 587 C C . PHE A 1 74 ? 2.965 -2.535 7.555 1.00 97.75 74 PHE A C 1
ATOM 589 O O . PHE A 1 74 ? 1.748 -2.401 7.612 1.00 97.75 74 PHE A O 1
ATOM 596 N N . GLU A 1 75 ? 3.544 -3.686 7.886 1.00 95.56 75 GLU A N 1
ATOM 597 C CA . GLU A 1 75 ? 2.780 -4.880 8.245 1.00 95.56 75 GLU A CA 1
ATOM 598 C C . GLU A 1 75 ? 2.106 -4.753 9.618 1.00 95.56 75 GLU A C 1
ATOM 600 O O . GLU A 1 75 ? 0.897 -4.962 9.752 1.00 95.56 75 GLU A O 1
ATOM 605 N N . ASN A 1 76 ? 2.893 -4.398 10.632 1.00 94.38 76 ASN A N 1
ATOM 606 C CA . ASN A 1 76 ? 2.496 -4.388 12.038 1.00 94.38 76 ASN A CA 1
ATOM 607 C C . ASN A 1 76 ? 2.640 -2.998 12.683 1.00 94.38 76 ASN A C 1
ATOM 609 O O . ASN A 1 76 ? 2.263 -2.812 13.841 1.00 94.38 76 ASN A O 1
ATOM 613 N N . GLY A 1 77 ? 3.230 -2.050 11.956 1.00 95.44 77 GLY A N 1
ATOM 614 C CA . GLY A 1 77 ? 3.742 -0.802 12.490 1.00 95.44 77 GLY A CA 1
ATOM 615 C C . GLY A 1 77 ? 3.026 0.469 12.050 1.00 95.44 77 GLY A C 1
ATOM 616 O O . GLY A 1 77 ? 1.954 0.465 11.444 1.00 95.44 77 GLY A O 1
ATOM 617 N N . LEU A 1 78 ? 3.661 1.589 12.396 1.00 96.94 78 LEU A N 1
ATOM 618 C CA . LEU A 1 78 ? 3.124 2.939 12.234 1.00 96.94 78 LEU A CA 1
ATOM 619 C C . LEU A 1 78 ? 2.782 3.280 10.780 1.00 96.94 78 LEU A C 1
ATOM 621 O O . LEU A 1 78 ? 1.767 3.929 10.555 1.00 96.94 78 LEU A O 1
ATOM 625 N N . ALA A 1 79 ? 3.584 2.844 9.801 1.00 98.19 79 ALA A N 1
ATOM 626 C CA . ALA A 1 79 ? 3.338 3.174 8.395 1.00 98.19 79 ALA A CA 1
ATOM 627 C C . ALA A 1 79 ? 2.047 2.521 7.880 1.00 98.19 79 ALA A C 1
ATOM 629 O O . ALA A 1 79 ? 1.254 3.169 7.198 1.00 98.19 79 ALA A O 1
ATOM 630 N N . GLY A 1 80 ? 1.805 1.263 8.258 1.00 98.12 80 GLY A N 1
ATOM 631 C CA . GLY A 1 80 ? 0.557 0.568 7.939 1.00 98.12 80 GLY A CA 1
ATOM 632 C C . GLY A 1 80 ? -0.631 1.159 8.683 1.00 98.12 80 GLY A C 1
ATOM 633 O O . GLY A 1 80 ? -1.714 1.281 8.116 1.00 98.12 80 GLY A O 1
ATOM 634 N N . ILE A 1 81 ? -0.423 1.569 9.937 1.00 97.31 81 ILE A N 1
ATOM 635 C CA . ILE A 1 81 ? -1.472 2.201 10.738 1.00 97.31 81 ILE A CA 1
ATOM 636 C C . ILE A 1 81 ? -1.891 3.547 10.150 1.00 97.31 81 ILE A C 1
ATOM 638 O O . ILE A 1 81 ? -3.080 3.779 9.955 1.00 97.31 81 ILE A O 1
ATOM 642 N N . ALA A 1 82 ? -0.928 4.401 9.807 1.00 97.62 82 ALA A N 1
ATOM 643 C CA . ALA A 1 82 ? -1.193 5.681 9.162 1.00 97.62 82 ALA A CA 1
ATOM 644 C C . ALA A 1 82 ? -1.934 5.494 7.829 1.00 97.62 82 ALA A C 1
ATOM 646 O O . ALA A 1 82 ? -2.952 6.144 7.597 1.00 97.62 82 ALA A O 1
ATOM 647 N N . TRP A 1 83 ? -1.479 4.547 6.999 1.00 98.50 83 TRP A N 1
ATOM 648 C CA . TRP A 1 83 ? -2.143 4.216 5.737 1.00 98.50 83 TRP A CA 1
ATOM 649 C C . TRP A 1 83 ? -3.578 3.712 5.953 1.00 98.50 83 TRP A C 1
ATOM 651 O O . TRP A 1 83 ? -4.499 4.142 5.266 1.00 98.50 83 TRP A O 1
ATOM 661 N N . GLY A 1 84 ? -3.804 2.831 6.931 1.00 98.06 84 GLY A N 1
ATOM 662 C CA . GLY A 1 84 ? -5.139 2.300 7.198 1.00 98.06 84 GLY A CA 1
ATOM 663 C C . GLY A 1 84 ? -6.093 3.332 7.808 1.00 98.06 84 GLY A C 1
ATOM 664 O O . GLY A 1 84 ? -7.257 3.355 7.428 1.00 98.06 84 GLY A O 1
ATOM 665 N N . ILE A 1 85 ? -5.627 4.236 8.679 1.00 97.62 85 ILE A N 1
ATOM 666 C CA . ILE A 1 85 ? -6.448 5.360 9.173 1.00 97.62 85 ILE A CA 1
ATOM 667 C C . ILE A 1 85 ? -6.834 6.280 8.010 1.00 97.62 85 ILE A C 1
ATOM 669 O O . ILE A 1 85 ? -8.005 6.622 7.855 1.00 97.62 85 ILE A O 1
ATOM 673 N N . SER A 1 86 ? -5.872 6.620 7.151 1.00 98.12 86 SER A N 1
ATOM 674 C CA . SER A 1 86 ? -6.129 7.383 5.929 1.00 98.12 86 SER A CA 1
ATOM 675 C C . SER A 1 86 ? -7.149 6.700 5.018 1.00 98.12 86 SER A C 1
ATOM 677 O O . SER A 1 86 ? -8.054 7.354 4.498 1.00 98.12 86 SER A O 1
ATOM 679 N N . TYR A 1 87 ? -7.074 5.375 4.875 1.00 98.38 87 TYR A N 1
ATOM 680 C CA . TYR A 1 87 ? -8.061 4.601 4.130 1.00 98.38 87 TYR A CA 1
ATOM 681 C C . TYR A 1 87 ? -9.471 4.719 4.724 1.00 98.38 87 TYR A C 1
ATOM 683 O O . TYR A 1 87 ? -10.432 4.895 3.973 1.00 98.38 87 TYR A O 1
ATOM 691 N N . LEU A 1 88 ? -9.606 4.637 6.053 1.00 98.12 88 LEU A N 1
ATOM 692 C CA . LEU A 1 88 ? -10.898 4.783 6.732 1.00 98.12 88 LEU A CA 1
ATOM 693 C C . LEU A 1 88 ? -11.508 6.165 6.489 1.00 98.12 88 LEU A C 1
ATOM 695 O O . LEU A 1 88 ? -12.696 6.254 6.184 1.00 98.12 88 LEU A O 1
ATOM 699 N N . VAL A 1 89 ? -10.690 7.218 6.551 1.00 97.94 89 VAL A N 1
ATOM 700 C CA . VAL A 1 89 ? -11.137 8.589 6.273 1.00 97.94 89 VAL A CA 1
ATOM 701 C C . VAL A 1 89 ? -11.535 8.760 4.810 1.00 97.94 89 VAL A C 1
ATOM 703 O O . VAL A 1 89 ? -12.645 9.188 4.516 1.00 97.94 89 VAL A O 1
ATOM 706 N N . ASN A 1 90 ? -10.683 8.337 3.876 1.00 97.62 90 ASN A N 1
ATOM 707 C CA . ASN A 1 90 ? -10.957 8.435 2.438 1.00 97.62 90 ASN A CA 1
ATOM 708 C C . ASN A 1 90 ? -12.140 7.575 1.963 1.00 97.62 90 ASN A C 1
ATOM 710 O O . ASN A 1 90 ? -12.620 7.761 0.847 1.00 97.62 90 ASN A O 1
ATOM 714 N N . SER A 1 91 ? -12.575 6.613 2.777 1.00 97.69 91 SER A N 1
ATOM 715 C CA . SER A 1 91 ? -13.725 5.752 2.494 1.00 97.69 91 SER A CA 1
ATOM 716 C C . SER A 1 91 ? -15.009 6.222 3.182 1.00 97.69 91 SER A C 1
ATOM 718 O O . SER A 1 91 ? -15.995 5.480 3.149 1.00 97.69 91 SER A O 1
ATOM 720 N N . ASP A 1 92 ? -15.000 7.398 3.818 1.00 96.56 92 ASP A N 1
ATOM 721 C CA . ASP A 1 92 ? -16.101 7.957 4.613 1.00 96.56 92 ASP A CA 1
ATOM 722 C C . ASP A 1 92 ? -16.556 7.020 5.751 1.00 96.56 92 ASP A C 1
ATOM 724 O O . ASP A 1 92 ? -17.745 6.907 6.048 1.00 96.56 92 ASP A O 1
ATOM 728 N N . PHE A 1 93 ? -15.623 6.266 6.347 1.00 96.50 93 PHE A N 1
ATOM 729 C CA . PHE A 1 93 ? -15.896 5.463 7.547 1.00 96.50 93 PHE A CA 1
ATOM 730 C C . PHE A 1 93 ? -15.620 6.238 8.835 1.00 96.50 93 PHE A C 1
ATOM 732 O O . PHE A 1 93 ? -16.272 5.996 9.843 1.00 96.50 93 PHE A O 1
ATOM 739 N N . VAL A 1 94 ? -14.647 7.152 8.809 1.00 95.44 94 VAL A N 1
ATOM 740 C CA . VAL A 1 94 ? -14.237 7.972 9.957 1.00 95.44 94 VAL A CA 1
ATOM 741 C C . VAL A 1 94 ? -14.002 9.402 9.480 1.00 95.44 94 VAL A C 1
ATOM 743 O O . VAL A 1 94 ? -13.451 9.608 8.406 1.00 95.44 94 VAL A O 1
ATOM 746 N N . GLU A 1 95 ? -14.374 10.395 10.281 1.00 94.25 95 GLU A N 1
ATOM 747 C CA . GLU A 1 95 ? -14.056 11.799 10.013 1.00 94.25 95 GLU A CA 1
ATOM 748 C C . GLU A 1 95 ? -12.839 12.222 10.847 1.00 94.25 95 GLU A C 1
ATOM 750 O O . GLU A 1 95 ? -12.864 12.140 12.076 1.00 94.25 95 GLU A O 1
ATOM 755 N N . ALA A 1 96 ? -11.757 12.645 10.189 1.00 93.38 96 ALA A N 1
ATOM 756 C CA . ALA A 1 96 ? -10.563 13.164 10.854 1.00 93.38 96 ALA A CA 1
ATOM 757 C C . ALA A 1 96 ? -9.749 14.069 9.918 1.00 93.38 96 ALA A C 1
ATOM 759 O O . ALA A 1 96 ? -9.672 13.816 8.714 1.00 93.38 96 ALA A O 1
ATOM 760 N N . ASP A 1 97 ? -9.076 15.076 10.482 1.00 94.75 97 ASP A N 1
ATOM 761 C CA . ASP A 1 97 ? -8.007 15.786 9.776 1.00 94.75 97 ASP A CA 1
ATOM 762 C C . ASP A 1 97 ? -6.756 14.903 9.773 1.00 94.75 97 ASP A C 1
ATOM 764 O O . ASP A 1 97 ? -6.151 14.649 10.817 1.00 94.75 97 ASP A O 1
ATOM 768 N N . LEU A 1 98 ? -6.391 14.387 8.600 1.00 96.50 98 LEU A N 1
ATOM 769 C CA . LEU A 1 98 ? -5.274 13.461 8.455 1.00 96.50 98 LEU A CA 1
ATOM 770 C C . LEU A 1 98 ? -3.909 14.123 8.658 1.00 96.50 98 LEU A C 1
ATOM 772 O O . LEU A 1 98 ? -2.977 13.417 9.043 1.00 96.50 98 LEU A O 1
ATOM 776 N N . ASP A 1 99 ? -3.738 15.410 8.357 1.00 96.00 99 ASP A N 1
ATOM 777 C CA . ASP A 1 99 ? -2.454 16.090 8.563 1.00 96.00 99 ASP A CA 1
ATOM 778 C C . ASP A 1 99 ? -2.195 16.276 10.065 1.00 96.00 99 ASP A C 1
ATOM 780 O O . ASP A 1 99 ? -1.094 15.975 10.529 1.00 96.00 99 ASP A O 1
ATOM 784 N N . ASP A 1 100 ? -3.233 16.620 10.831 1.00 94.06 100 ASP A N 1
ATOM 785 C CA . ASP A 1 100 ? -3.150 16.753 12.289 1.00 94.06 100 ASP A CA 1
ATOM 786 C C . ASP A 1 100 ? -3.092 15.393 13.004 1.00 94.06 100 ASP A C 1
ATOM 788 O O . ASP A 1 100 ? -2.252 15.161 13.874 1.00 94.06 100 ASP A O 1
ATOM 792 N N . THR A 1 101 ? -3.970 14.456 12.631 1.00 94.00 101 THR A N 1
ATOM 793 C CA . THR A 1 101 ? -4.136 13.172 13.339 1.00 94.00 101 THR A CA 1
ATOM 794 C C . THR A 1 101 ? -2.900 12.280 13.239 1.00 94.00 101 THR A C 1
ATOM 796 O O . THR A 1 101 ? -2.610 11.512 14.158 1.00 94.00 101 THR A O 1
ATOM 799 N N . LEU A 1 102 ? -2.180 12.348 12.116 1.00 95.88 102 LEU A N 1
ATOM 800 C CA . LEU A 1 102 ? -1.059 11.453 11.827 1.00 95.88 102 LEU A CA 1
ATOM 801 C C . LEU A 1 102 ? 0.316 12.100 12.044 1.00 95.88 102 LEU A C 1
ATOM 803 O O . LEU A 1 102 ? 1.313 11.390 11.947 1.00 95.88 102 LEU A O 1
ATOM 807 N N . GLY A 1 103 ? 0.399 13.385 12.408 1.00 94.94 103 GLY A N 1
ATOM 808 C CA . GLY A 1 103 ? 1.675 14.104 12.546 1.00 94.94 103 GLY A CA 1
ATOM 809 C C . GLY A 1 103 ? 2.690 13.417 13.474 1.00 94.94 103 GLY A C 1
ATOM 810 O O . GLY A 1 103 ? 3.832 13.178 13.082 1.00 94.94 103 GLY A O 1
ATOM 811 N N . ASP A 1 104 ? 2.260 12.986 14.666 1.00 93.50 104 ASP A N 1
ATOM 812 C CA . ASP A 1 104 ? 3.129 12.275 15.622 1.00 93.50 104 ASP A CA 1
ATOM 813 C C . ASP A 1 104 ? 3.647 10.930 15.071 1.00 93.50 104 ASP A C 1
ATOM 815 O O . ASP A 1 104 ? 4.751 10.476 15.399 1.00 93.50 104 ASP A O 1
ATOM 819 N N . LEU A 1 105 ? 2.835 10.249 14.255 1.00 95.38 105 LEU A N 1
ATOM 820 C CA . LEU A 1 105 ? 3.215 8.998 13.596 1.00 95.38 105 LEU A CA 1
ATOM 821 C C . LEU A 1 105 ? 4.228 9.273 12.494 1.00 95.38 105 LEU A C 1
ATOM 823 O O . LEU A 1 105 ? 5.248 8.581 12.419 1.00 95.38 105 LEU A O 1
ATOM 827 N N . ASP A 1 106 ? 3.952 10.293 11.688 1.00 97.31 106 ASP A N 1
ATOM 828 C CA . ASP A 1 106 ? 4.788 10.718 10.580 1.00 97.31 106 ASP A CA 1
ATOM 829 C C . ASP A 1 106 ? 6.206 11.029 11.089 1.00 97.31 106 ASP A C 1
ATOM 831 O O . ASP A 1 106 ? 7.176 10.453 10.589 1.00 97.31 106 ASP A O 1
ATOM 835 N N . ASP A 1 107 ? 6.339 11.812 12.163 1.00 95.94 107 ASP A N 1
ATOM 836 C CA . ASP A 1 107 ? 7.624 12.153 12.792 1.00 95.94 107 ASP A CA 1
ATOM 837 C C . ASP A 1 107 ? 8.432 10.917 13.222 1.00 95.94 107 ASP A C 1
ATOM 839 O O . ASP A 1 107 ? 9.645 10.815 12.987 1.00 95.94 107 ASP A O 1
ATOM 843 N N . ARG A 1 108 ? 7.765 9.933 13.834 1.00 95.94 108 ARG A N 1
ATOM 844 C CA . ARG A 1 108 ? 8.399 8.676 14.267 1.00 95.94 108 ARG A CA 1
ATOM 845 C C . ARG A 1 108 ? 8.865 7.844 13.075 1.00 95.94 108 ARG A C 1
ATOM 847 O O . ARG A 1 108 ? 9.954 7.263 13.132 1.00 95.94 108 ARG A O 1
ATOM 854 N N . ILE A 1 109 ? 8.070 7.791 12.006 1.00 97.44 109 ILE A N 1
ATOM 855 C CA . ILE A 1 109 ? 8.421 7.088 10.767 1.00 97.44 109 ILE A CA 1
ATOM 856 C C . ILE A 1 109 ? 9.604 7.787 10.088 1.00 97.44 109 ILE A C 1
ATOM 858 O O . ILE A 1 109 ? 10.573 7.117 9.726 1.00 97.44 109 ILE A O 1
ATOM 862 N N . PHE A 1 110 ? 9.584 9.117 9.963 1.00 96.94 110 PHE A N 1
ATOM 863 C CA . PHE A 1 110 ? 10.684 9.883 9.370 1.00 96.94 110 PHE A CA 1
ATOM 864 C C . PHE A 1 110 ? 11.996 9.648 10.109 1.00 96.94 110 PHE A C 1
ATOM 866 O O . PHE A 1 110 ? 13.005 9.334 9.474 1.00 96.94 110 PHE A O 1
ATOM 873 N N . LYS A 1 111 ? 11.978 9.719 11.444 1.00 96.44 111 LYS A N 1
ATOM 874 C CA . LYS A 1 111 ? 13.158 9.440 12.266 1.00 96.44 111 LYS A CA 1
ATOM 875 C C . LYS A 1 111 ? 13.716 8.040 12.002 1.00 96.44 111 LYS A C 1
ATOM 877 O O . LYS A 1 111 ? 14.912 7.891 11.768 1.00 96.44 111 LYS A O 1
ATOM 882 N N . PHE A 1 112 ? 12.851 7.027 11.977 1.00 97.12 112 PHE A N 1
ATOM 883 C CA . PHE A 1 112 ? 13.262 5.660 11.661 1.00 97.12 112 PHE A CA 1
ATOM 884 C C . PHE A 1 112 ? 13.890 5.546 10.261 1.00 97.12 112 PHE A C 1
ATOM 886 O O . PHE A 1 112 ? 14.921 4.892 10.098 1.00 97.12 112 PHE A O 1
ATOM 893 N N . LEU A 1 113 ? 13.302 6.191 9.249 1.00 97.19 113 LEU A N 1
ATOM 894 C CA . LEU A 1 113 ? 13.808 6.150 7.873 1.00 97.19 113 LEU A CA 1
ATOM 895 C C . LEU A 1 113 ? 15.169 6.843 7.719 1.00 97.19 113 LEU A C 1
ATOM 897 O O . LEU A 1 113 ? 15.987 6.384 6.917 1.00 97.19 113 LEU A O 1
ATOM 901 N N . GLU A 1 114 ? 15.442 7.904 8.484 1.00 95.00 114 GLU A N 1
ATOM 902 C CA . GLU A 1 114 ? 16.784 8.499 8.544 1.00 95.00 114 GLU A CA 1
ATOM 903 C C . GLU A 1 114 ? 17.806 7.532 9.158 1.00 95.00 114 GLU A C 1
ATOM 905 O O . GLU A 1 114 ? 18.883 7.334 8.589 1.00 95.00 114 GLU A O 1
ATOM 910 N N . ASP A 1 115 ? 17.453 6.858 10.256 1.00 95.06 115 ASP A N 1
ATOM 911 C CA . ASP A 1 115 ? 18.337 5.901 10.938 1.00 95.06 115 ASP A CA 1
ATOM 912 C C . ASP A 1 115 ? 18.642 4.653 10.075 1.00 95.06 115 ASP A C 1
ATOM 914 O O . ASP A 1 115 ? 19.733 4.068 10.147 1.00 95.06 115 ASP A O 1
ATOM 918 N N . GLN A 1 116 ? 17.690 4.243 9.227 1.00 93.00 116 GLN A N 1
ATOM 919 C CA . GLN A 1 116 ? 17.783 3.059 8.357 1.00 93.00 116 GLN A CA 1
ATOM 920 C C . GLN A 1 116 ? 18.188 3.361 6.908 1.00 93.00 116 GLN A C 1
ATOM 922 O O . GLN A 1 116 ? 18.082 2.497 6.030 1.00 93.00 116 GLN A O 1
ATOM 927 N N . LYS A 1 117 ? 18.670 4.574 6.627 1.00 85.94 117 LYS A N 1
ATOM 928 C CA . LYS A 1 117 ? 18.979 5.022 5.266 1.00 85.94 117 LYS A CA 1
ATOM 929 C C . LYS A 1 117 ? 19.883 4.034 4.514 1.00 85.94 117 LYS A C 1
ATOM 931 O O . LYS A 1 117 ? 21.025 3.791 4.897 1.00 85.94 117 LYS A O 1
ATOM 936 N N . GLY A 1 118 ? 19.356 3.486 3.415 1.00 82.25 118 GLY A N 1
ATOM 937 C CA . GLY A 1 118 ? 20.066 2.556 2.527 1.00 82.25 118 GLY A CA 1
ATOM 938 C C . GLY A 1 118 ? 20.157 1.108 3.022 1.00 82.25 118 GLY A C 1
ATOM 939 O O . GLY A 1 118 ? 20.881 0.323 2.419 1.00 82.25 118 GLY A O 1
ATOM 940 N N . LYS A 1 119 ? 19.457 0.744 4.105 1.00 92.06 119 LYS A N 1
ATOM 941 C CA . LYS A 1 119 ? 19.507 -0.604 4.708 1.00 92.06 119 LYS A CA 1
ATOM 942 C C . LYS A 1 119 ? 18.205 -1.396 4.577 1.00 92.06 119 LYS A C 1
ATOM 944 O O . LYS A 1 119 ? 18.172 -2.569 4.936 1.00 92.06 119 LYS A O 1
ATOM 949 N N . LEU A 1 120 ? 17.136 -0.759 4.107 1.00 95.94 120 LEU A N 1
ATOM 950 C CA . LEU A 1 120 ? 15.811 -1.369 4.037 1.00 95.94 120 LEU A CA 1
ATOM 951 C C . LEU A 1 120 ? 15.695 -2.325 2.838 1.00 95.94 120 LEU A C 1
ATOM 953 O O . LEU A 1 120 ? 16.243 -2.030 1.773 1.00 95.94 120 LEU A O 1
ATOM 957 N N . PRO A 1 121 ? 14.973 -3.450 2.984 1.00 97.00 121 PRO A N 1
ATOM 958 C CA . PRO A 1 121 ? 14.670 -4.341 1.868 1.00 97.00 121 PRO A CA 1
ATOM 959 C C . PRO A 1 121 ? 13.652 -3.702 0.909 1.00 97.00 121 PRO A C 1
ATOM 961 O O . PRO A 1 121 ? 13.042 -2.683 1.225 1.00 97.00 121 PRO A O 1
ATOM 964 N N . ALA A 1 122 ? 13.432 -4.302 -0.264 1.00 97.00 122 ALA A N 1
ATOM 965 C CA . ALA A 1 122 ? 12.480 -3.767 -1.242 1.00 97.00 122 ALA A CA 1
ATOM 966 C C . ALA A 1 122 ? 11.008 -3.978 -0.838 1.00 97.00 122 ALA A C 1
ATOM 968 O O . ALA A 1 122 ? 10.181 -3.131 -1.144 1.00 97.00 122 ALA A O 1
ATOM 969 N N . ASN A 1 123 ? 10.700 -5.072 -0.135 1.00 96.62 123 ASN A N 1
ATOM 970 C CA . ASN A 1 123 ? 9.352 -5.626 0.047 1.00 96.62 123 ASN A CA 1
ATOM 971 C C . ASN A 1 123 ? 8.297 -4.700 0.700 1.00 96.62 123 ASN A C 1
ATOM 973 O O . ASN A 1 123 ? 8.600 -3.653 1.272 1.00 96.62 123 ASN A O 1
ATOM 977 N N . LEU A 1 124 ? 7.031 -5.133 0.662 1.00 97.38 124 LEU A N 1
ATOM 978 C CA . LEU A 1 124 ? 5.899 -4.417 1.267 1.00 97.38 124 LEU A CA 1
ATOM 979 C C . LEU A 1 124 ? 5.955 -4.338 2.799 1.00 97.38 124 LEU A C 1
ATOM 981 O O . LEU A 1 124 ? 5.638 -3.301 3.365 1.00 97.38 124 LEU A O 1
ATOM 985 N N . ARG A 1 125 ? 6.293 -5.439 3.478 1.00 96.69 125 ARG A N 1
ATOM 986 C CA . ARG A 1 125 ? 6.040 -5.608 4.920 1.00 96.69 125 ARG A CA 1
ATOM 987 C C . ARG A 1 125 ? 6.842 -4.628 5.767 1.00 96.69 125 ARG A C 1
ATOM 989 O O . ARG A 1 125 ? 6.281 -3.956 6.626 1.00 96.69 125 ARG A O 1
ATOM 996 N N . ASN A 1 126 ? 8.144 -4.553 5.514 1.00 96.44 126 ASN A N 1
ATOM 997 C CA . ASN A 1 126 ? 9.098 -3.742 6.275 1.00 96.44 126 ASN A CA 1
ATOM 998 C C . ASN A 1 126 ? 10.127 -3.038 5.380 1.00 96.44 126 ASN A C 1
ATOM 1000 O O . ASN A 1 126 ? 11.192 -2.626 5.845 1.00 96.44 126 ASN A O 1
ATOM 1004 N N . GLY A 1 127 ? 9.818 -2.936 4.089 1.00 97.44 127 GLY A N 1
ATOM 1005 C CA . GLY A 1 127 ? 10.707 -2.419 3.068 1.00 97.44 127 GLY A CA 1
ATOM 1006 C C . GLY A 1 127 ? 10.171 -1.192 2.345 1.00 97.44 127 GLY A C 1
ATOM 1007 O O . GLY A 1 127 ? 9.129 -0.619 2.671 1.00 97.44 127 GLY A O 1
ATOM 1008 N N . ILE A 1 128 ? 10.941 -0.776 1.344 1.00 98.25 128 ILE A N 1
ATOM 1009 C CA . ILE A 1 128 ? 10.747 0.465 0.597 1.00 98.25 128 ILE A CA 1
ATOM 1010 C C . ILE A 1 128 ? 9.367 0.537 -0.071 1.00 98.25 128 ILE A C 1
ATOM 1012 O O . ILE A 1 128 ? 8.779 1.616 -0.084 1.00 98.25 128 ILE A O 1
ATOM 1016 N N . ILE A 1 129 ? 8.821 -0.575 -0.580 1.00 98.56 129 ILE A N 1
ATOM 1017 C CA . ILE A 1 129 ? 7.484 -0.596 -1.196 1.00 98.56 129 ILE A CA 1
ATOM 1018 C C . ILE A 1 129 ? 6.410 -0.168 -0.184 1.00 98.56 129 ILE A C 1
ATOM 1020 O O . ILE A 1 129 ? 5.596 0.694 -0.502 1.00 98.56 129 ILE A O 1
ATOM 1024 N N . GLY A 1 130 ? 6.432 -0.697 1.045 1.00 98.44 130 GLY A N 1
ATOM 1025 C CA . GLY A 1 130 ? 5.470 -0.309 2.088 1.00 98.44 130 GLY A CA 1
ATOM 1026 C C . GLY A 1 130 ? 5.578 1.162 2.476 1.00 98.44 130 GLY A C 1
ATOM 1027 O O . GLY A 1 130 ? 4.572 1.863 2.583 1.00 98.44 130 GLY A O 1
ATOM 1028 N N . TYR A 1 131 ? 6.806 1.667 2.601 1.00 98.69 131 TYR A N 1
ATOM 1029 C CA . TYR A 1 131 ? 7.033 3.086 2.872 1.00 98.69 131 TYR A CA 1
ATOM 1030 C C . TYR A 1 131 ? 6.608 3.994 1.718 1.00 98.69 131 TYR A C 1
ATOM 1032 O O . TYR A 1 131 ? 6.182 5.117 1.973 1.00 98.69 131 TYR A O 1
ATOM 1040 N N . LEU A 1 132 ? 6.688 3.530 0.468 1.00 98.81 132 LEU A N 1
ATOM 1041 C CA . LEU A 1 132 ? 6.176 4.265 -0.689 1.00 98.81 132 LEU A CA 1
ATOM 1042 C C . LEU A 1 132 ? 4.648 4.321 -0.694 1.00 98.81 132 LEU A C 1
ATOM 1044 O O . LEU A 1 132 ? 4.115 5.403 -0.915 1.00 98.81 132 LEU A O 1
ATOM 1048 N N . PHE A 1 133 ? 3.950 3.226 -0.371 1.00 98.75 133 PHE A N 1
ATOM 1049 C CA . PHE A 1 133 ? 2.488 3.249 -0.220 1.00 98.75 133 PHE A CA 1
ATOM 1050 C C . PHE A 1 133 ? 2.037 4.244 0.847 1.00 98.75 133 PHE A C 1
ATOM 1052 O O . PHE A 1 133 ? 1.174 5.075 0.579 1.00 98.75 133 PHE A O 1
ATOM 1059 N N . TYR A 1 134 ? 2.659 4.203 2.027 1.00 98.69 134 TYR A N 1
ATOM 1060 C CA . TYR A 1 134 ? 2.425 5.193 3.079 1.00 98.69 134 TYR A CA 1
ATOM 1061 C C . TYR A 1 134 ? 2.728 6.619 2.587 1.00 98.69 134 TYR A C 1
ATOM 1063 O O . TYR A 1 134 ? 1.888 7.505 2.688 1.00 98.69 134 TYR A O 1
ATOM 1071 N N . CYS A 1 135 ? 3.906 6.850 2.004 1.00 98.69 135 CYS A N 1
ATOM 1072 C CA . CYS A 1 135 ? 4.348 8.185 1.607 1.00 98.69 135 CYS A CA 1
ATOM 1073 C C . CYS A 1 135 ? 3.469 8.801 0.510 1.00 98.69 135 CYS A C 1
ATOM 1075 O O . CYS A 1 135 ? 3.202 10.002 0.538 1.00 98.69 135 CYS A O 1
ATOM 1077 N N . PHE A 1 136 ? 3.054 8.006 -0.476 1.00 98.81 136 PHE A N 1
ATOM 1078 C CA . PHE A 1 136 ? 2.205 8.471 -1.570 1.00 98.81 136 PHE A CA 1
ATOM 1079 C C . PHE A 1 136 ? 0.769 8.700 -1.122 1.00 98.81 136 PHE A C 1
ATOM 1081 O O . PHE A 1 136 ? 0.173 9.687 -1.546 1.00 98.81 136 PHE A O 1
ATOM 1088 N N . ASP A 1 137 ? 0.253 7.872 -0.215 1.00 98.69 137 ASP A N 1
ATOM 1089 C CA . ASP A 1 137 ? -1.031 8.126 0.429 1.00 98.69 137 ASP A CA 1
ATOM 1090 C C . ASP A 1 137 ? -1.008 9.443 1.223 1.00 98.69 137 ASP A C 1
ATOM 1092 O O . ASP A 1 137 ? -1.856 10.310 1.007 1.00 98.69 137 ASP A O 1
ATOM 1096 N N . ARG A 1 138 ? 0.009 9.668 2.067 1.00 98.56 138 ARG A N 1
ATOM 1097 C CA . ARG A 1 138 ? 0.151 10.934 2.804 1.00 98.56 138 ARG A CA 1
ATOM 1098 C C . ARG A 1 138 ? 0.260 12.135 1.868 1.00 98.56 138 ARG A C 1
ATOM 1100 O O . ARG A 1 138 ? -0.453 13.114 2.059 1.00 98.56 138 ARG A O 1
ATOM 1107 N N . LEU A 1 139 ? 1.076 12.041 0.814 1.00 98.75 139 LEU A N 1
ATOM 1108 C CA . LEU A 1 139 ? 1.197 13.102 -0.188 1.00 98.75 139 LEU A CA 1
ATOM 1109 C C . LEU A 1 139 ? -0.146 13.426 -0.850 1.00 98.75 139 LEU A C 1
ATOM 1111 O O . LEU A 1 139 ? -0.499 14.594 -0.988 1.00 98.75 139 LEU A O 1
ATOM 1115 N N . GLU A 1 140 ? -0.886 12.407 -1.277 1.00 98.44 140 GLU A N 1
ATOM 1116 C CA . GLU A 1 140 ? -2.184 12.588 -1.919 1.00 98.44 140 GLU A CA 1
ATOM 1117 C C . GLU A 1 140 ? -3.185 13.283 -0.991 1.00 98.44 140 GLU A C 1
ATOM 1119 O O . GLU A 1 140 ? -3.890 14.197 -1.421 1.00 98.44 140 GLU A O 1
ATOM 1124 N N . ASN A 1 141 ? -3.209 12.917 0.289 1.00 98.19 141 ASN A N 1
ATOM 1125 C CA . ASN A 1 141 ? -4.078 13.559 1.272 1.00 98.19 141 ASN A CA 1
ATOM 1126 C C . ASN A 1 141 ? -3.659 15.003 1.573 1.00 98.19 141 ASN A C 1
ATOM 1128 O O . ASN A 1 141 ? -4.513 15.888 1.549 1.00 98.19 141 ASN A O 1
ATOM 1132 N N . SER A 1 142 ? -2.363 15.280 1.735 1.00 98.12 142 SER A N 1
ATOM 1133 C CA . SER A 1 142 ? -1.883 16.653 1.936 1.00 98.12 142 SER A CA 1
ATOM 1134 C C . SER A 1 142 ? -2.099 17.540 0.700 1.00 98.12 142 SER A C 1
ATOM 1136 O O . SER A 1 142 ? -2.281 18.750 0.821 1.00 98.12 142 SER A O 1
ATOM 1138 N N . LEU A 1 143 ? -2.110 16.964 -0.511 1.00 98.12 143 LEU A N 1
ATOM 1139 C CA . LEU A 1 143 ? -2.504 17.678 -1.732 1.00 98.12 143 LEU A CA 1
ATOM 1140 C C . LEU A 1 143 ? -3.990 18.059 -1.714 1.00 98.12 143 LEU A C 1
ATOM 1142 O O . LEU A 1 143 ? -4.326 19.165 -2.135 1.00 98.12 143 LEU A O 1
ATOM 1146 N N . LYS A 1 144 ? -4.869 17.174 -1.221 1.00 96.88 144 LYS A N 1
ATOM 1147 C CA . LYS A 1 144 ? -6.310 17.449 -1.079 1.00 96.88 144 LYS A CA 1
ATOM 1148 C C . LYS A 1 144 ? -6.587 18.524 -0.023 1.00 96.88 144 LYS A C 1
ATOM 1150 O O . LYS A 1 144 ? -7.418 19.394 -0.269 1.00 96.88 144 LYS A O 1
ATOM 1155 N N . SER A 1 145 ? -5.899 18.483 1.120 1.00 95.75 145 SER A N 1
ATOM 1156 C CA . SER A 1 145 ? -6.049 19.476 2.200 1.00 95.75 145 SER A CA 1
ATOM 1157 C C . SER A 1 145 ? -5.356 20.811 1.886 1.00 95.75 145 SER A C 1
ATOM 1159 O O . SER A 1 145 ? -5.707 21.849 2.444 1.00 95.75 145 SER A O 1
ATOM 1161 N N . GLY A 1 146 ? -4.370 20.805 0.983 1.00 96.50 146 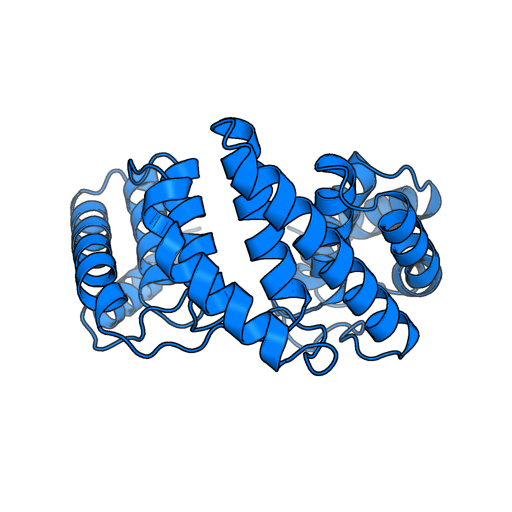GLY A N 1
ATOM 1162 C CA . GLY A 1 146 ? -3.547 21.970 0.662 1.00 96.50 146 GLY A CA 1
ATOM 1163 C C . GLY A 1 146 ? -2.415 22.230 1.665 1.00 96.50 146 GLY A C 1
ATOM 1164 O O . GLY A 1 146 ? -1.835 23.323 1.645 1.00 96.50 146 GLY A O 1
ATOM 1165 N N . HIS A 1 147 ? -2.066 21.257 2.515 1.00 96.69 147 HIS A N 1
ATOM 1166 C CA . HIS A 1 147 ? -1.041 21.390 3.553 1.00 96.69 147 HIS A CA 1
ATOM 1167 C C . HIS A 1 147 ? 0.389 21.429 2.972 1.00 96.69 147 HIS A C 1
ATOM 1169 O O . HIS A 1 147 ? 1.070 20.414 2.799 1.00 96.69 147 HIS A O 1
ATOM 1175 N N . GLN A 1 148 ? 0.865 22.643 2.672 1.00 96.38 148 GLN A N 1
ATOM 1176 C CA . GLN A 1 148 ? 2.088 22.898 1.891 1.00 96.38 148 GLN A CA 1
ATOM 1177 C C . GLN A 1 148 ? 3.354 22.241 2.454 1.00 96.38 148 GLN A C 1
ATOM 1179 O O . GLN A 1 148 ? 4.160 21.700 1.693 1.00 96.38 148 GLN A O 1
ATOM 1184 N N . SER A 1 149 ? 3.534 22.259 3.777 1.00 95.69 149 SER A N 1
ATOM 1185 C CA . SER A 1 149 ? 4.710 21.663 4.420 1.00 95.69 149 SER A CA 1
ATOM 1186 C C . SER A 1 149 ? 4.764 20.153 4.190 1.00 95.69 149 SER A C 1
ATOM 1188 O O . SER A 1 149 ? 5.801 19.631 3.780 1.00 95.69 149 SER A O 1
ATOM 1190 N N . ASN A 1 150 ? 3.634 19.465 4.369 1.00 97.12 150 ASN A N 1
ATOM 1191 C CA . ASN A 1 150 ? 3.565 18.013 4.196 1.00 97.12 150 ASN A CA 1
ATOM 1192 C C . ASN A 1 150 ? 3.716 17.632 2.725 1.00 97.12 150 ASN A C 1
ATOM 1194 O O . ASN A 1 150 ? 4.469 16.709 2.420 1.00 97.12 150 ASN A O 1
ATOM 1198 N N . ILE A 1 151 ? 3.118 18.398 1.803 1.00 98.56 151 ILE A N 1
ATOM 1199 C CA . ILE A 1 151 ? 3.324 18.210 0.359 1.00 98.56 151 ILE A CA 1
ATOM 1200 C C . ILE A 1 151 ? 4.824 18.193 0.032 1.00 98.56 151 ILE A C 1
ATOM 1202 O O . ILE A 1 151 ? 5.314 17.245 -0.583 1.00 98.56 151 ILE A O 1
ATOM 1206 N N . TYR A 1 152 ? 5.575 19.204 0.478 1.00 98.00 152 TYR A N 1
ATOM 1207 C CA . TYR A 1 152 ? 7.013 19.281 0.217 1.00 98.00 152 TYR A CA 1
ATOM 1208 C C . TYR A 1 152 ? 7.788 18.115 0.849 1.00 98.00 152 TYR A C 1
ATOM 1210 O O . TYR A 1 152 ? 8.668 17.524 0.213 1.00 98.00 152 TYR A O 1
ATOM 1218 N N . ILE A 1 153 ? 7.475 17.767 2.099 1.00 97.75 153 ILE A N 1
ATOM 1219 C CA . ILE A 1 153 ? 8.157 16.693 2.826 1.00 97.75 153 ILE A CA 1
ATOM 1220 C C . ILE A 1 153 ? 7.931 15.344 2.130 1.00 97.75 153 ILE A C 1
ATOM 1222 O O . ILE A 1 153 ? 8.902 14.647 1.814 1.00 97.75 153 ILE A O 1
ATOM 1226 N N . PHE A 1 154 ? 6.679 14.986 1.836 1.00 98.44 154 PHE A N 1
ATOM 1227 C CA . PHE A 1 154 ? 6.347 13.696 1.234 1.00 98.44 154 PHE A CA 1
ATOM 1228 C C . PHE A 1 154 ? 6.771 13.599 -0.236 1.00 98.44 154 PHE A C 1
ATOM 1230 O O . PHE A 1 154 ? 7.193 12.526 -0.667 1.00 98.44 154 PHE A O 1
ATOM 1237 N N . GLN A 1 155 ? 6.786 14.698 -0.998 1.00 98.31 155 GLN A N 1
ATOM 1238 C CA . GLN A 1 155 ? 7.388 14.698 -2.340 1.00 98.31 155 GLN A CA 1
ATOM 1239 C C . GLN A 1 155 ? 8.877 14.333 -2.295 1.00 98.31 155 GLN A C 1
ATOM 1241 O O . GLN A 1 155 ? 9.337 13.479 -3.060 1.00 98.31 155 GLN A O 1
ATOM 1246 N N . ASN A 1 156 ? 9.637 14.938 -1.378 1.00 98.06 156 ASN A N 1
ATOM 1247 C CA . ASN A 1 156 ? 11.067 14.663 -1.240 1.00 98.06 156 ASN A CA 1
ATOM 1248 C C . ASN A 1 156 ? 11.343 13.258 -0.699 1.00 98.06 156 ASN A C 1
ATOM 1250 O O . ASN A 1 156 ? 12.230 12.564 -1.211 1.00 98.06 156 ASN A O 1
ATOM 1254 N N . LEU A 1 157 ? 10.580 12.817 0.308 1.00 98.12 157 LEU A N 1
ATOM 1255 C CA . LEU A 1 157 ? 10.696 11.461 0.834 1.00 98.12 157 LEU A CA 1
ATOM 1256 C C . LEU A 1 157 ? 10.386 10.434 -0.261 1.00 98.12 157 LEU A C 1
ATOM 1258 O O . LEU A 1 157 ? 11.191 9.528 -0.481 1.00 98.12 157 LEU A O 1
ATOM 1262 N N . GLY A 1 158 ? 9.276 10.602 -0.979 1.00 98.38 158 GLY A N 1
ATOM 1263 C CA . GLY A 1 158 ? 8.863 9.706 -2.054 1.00 98.38 158 GLY A CA 1
ATOM 1264 C C . GLY A 1 158 ? 9.908 9.624 -3.165 1.00 98.38 158 GLY A C 1
ATOM 1265 O O . GLY A 1 158 ? 10.274 8.528 -3.584 1.00 98.38 158 GLY A O 1
ATOM 1266 N N . ALA A 1 159 ? 10.487 10.757 -3.582 1.00 98.56 159 ALA A N 1
ATOM 1267 C CA . ALA A 1 159 ? 11.549 10.771 -4.588 1.00 98.56 159 ALA A CA 1
ATOM 1268 C C . ALA A 1 159 ? 12.796 9.999 -4.126 1.00 98.56 159 ALA A C 1
ATOM 1270 O O . ALA A 1 159 ? 13.406 9.265 -4.911 1.00 98.56 159 ALA A O 1
ATOM 1271 N N . ARG A 1 160 ? 13.171 10.136 -2.848 1.00 97.94 160 ARG A N 1
ATOM 1272 C CA . ARG A 1 160 ? 14.294 9.409 -2.244 1.00 97.94 160 ARG A CA 1
ATOM 1273 C C . ARG A 1 160 ? 14.027 7.907 -2.160 1.00 97.94 160 ARG A C 1
ATOM 1275 O O . ARG A 1 160 ? 14.886 7.130 -2.574 1.00 97.94 160 ARG A O 1
ATOM 1282 N N . LEU A 1 161 ? 12.862 7.513 -1.650 1.00 98.38 161 LEU A N 1
ATOM 1283 C CA . LEU A 1 161 ? 12.461 6.110 -1.531 1.00 98.38 161 LEU A CA 1
ATOM 1284 C C . LEU A 1 161 ? 12.365 5.447 -2.913 1.00 98.38 161 LEU A C 1
ATOM 1286 O O . LEU A 1 161 ? 12.869 4.345 -3.096 1.00 98.38 161 LEU A O 1
ATOM 1290 N N . LEU A 1 162 ? 11.828 6.142 -3.920 1.00 98.44 162 LEU A N 1
ATOM 1291 C CA . LEU A 1 162 ? 11.747 5.628 -5.289 1.00 98.44 162 LEU A CA 1
ATOM 1292 C C . LEU A 1 162 ? 13.135 5.415 -5.912 1.00 98.44 162 LEU A C 1
ATOM 1294 O O . LEU A 1 162 ? 13.367 4.428 -6.610 1.00 98.44 162 LEU A O 1
ATOM 1298 N N . ASN A 1 163 ? 14.087 6.313 -5.637 1.00 97.88 163 ASN A N 1
ATOM 1299 C CA . ASN A 1 163 ? 15.473 6.123 -6.066 1.00 97.88 163 ASN A CA 1
ATOM 1300 C C . ASN A 1 163 ? 16.099 4.878 -5.418 1.00 97.88 163 ASN A C 1
ATOM 1302 O O . ASN A 1 163 ? 16.748 4.103 -6.121 1.00 97.88 163 ASN A O 1
ATOM 1306 N N . GLN A 1 164 ? 15.871 4.666 -4.116 1.00 97.56 164 GLN A N 1
ATOM 1307 C CA . GLN A 1 164 ? 16.336 3.474 -3.399 1.00 97.56 164 GLN A CA 1
ATOM 1308 C C . GLN A 1 164 ? 15.693 2.192 -3.938 1.00 97.56 164 GLN A C 1
ATOM 1310 O O . GLN A 1 164 ? 16.400 1.214 -4.160 1.00 97.56 164 GLN A O 1
ATOM 1315 N N . LEU A 1 165 ? 14.385 2.204 -4.215 1.00 98.06 165 LEU A N 1
ATOM 1316 C CA . LEU A 1 165 ? 13.695 1.069 -4.831 1.00 98.06 165 LEU A CA 1
ATOM 1317 C C . LEU A 1 165 ? 14.325 0.707 -6.178 1.00 98.06 165 LEU A C 1
ATOM 1319 O O . LEU A 1 165 ? 14.630 -0.455 -6.418 1.00 98.06 165 LEU A O 1
ATOM 1323 N N . GLY A 1 166 ? 14.570 1.704 -7.033 1.00 97.75 166 GLY A N 1
ATOM 1324 C CA . GLY A 1 166 ? 15.217 1.475 -8.322 1.00 97.75 166 GLY A CA 1
ATOM 1325 C C . GLY A 1 166 ? 16.604 0.843 -8.189 1.00 97.75 166 GLY A C 1
ATOM 1326 O O . GLY A 1 166 ? 16.920 -0.060 -8.950 1.00 97.75 166 GLY A O 1
ATOM 1327 N N . GLN A 1 167 ? 17.401 1.263 -7.201 1.00 96.81 167 GLN A N 1
ATOM 1328 C CA . GLN A 1 167 ? 18.696 0.635 -6.923 1.00 96.81 167 GLN A CA 1
ATOM 1329 C C . GLN A 1 167 ? 18.538 -0.832 -6.491 1.00 96.81 167 GLN A C 1
ATOM 1331 O O . GLN A 1 167 ? 19.244 -1.696 -6.994 1.00 96.81 167 GLN A O 1
ATOM 1336 N N . LEU A 1 168 ? 17.599 -1.134 -5.590 1.00 97.00 168 LEU A N 1
ATOM 1337 C CA . LEU A 1 168 ? 17.357 -2.508 -5.133 1.00 97.00 168 LEU A CA 1
ATOM 1338 C C . LEU A 1 168 ? 16.885 -3.427 -6.268 1.00 97.00 168 LEU A C 1
ATOM 1340 O O . LEU A 1 168 ? 17.254 -4.599 -6.297 1.00 97.00 168 LEU A O 1
ATOM 1344 N N . ILE A 1 169 ? 16.092 -2.897 -7.201 1.00 96.31 169 ILE A N 1
ATOM 1345 C CA . ILE A 1 169 ? 15.652 -3.617 -8.403 1.00 96.31 169 ILE A CA 1
ATOM 1346 C C . ILE A 1 169 ? 16.843 -3.911 -9.321 1.00 96.31 169 ILE A C 1
ATOM 1348 O O . ILE A 1 169 ? 16.994 -5.043 -9.767 1.00 96.31 169 ILE A O 1
ATOM 1352 N N . GLU A 1 170 ? 17.702 -2.918 -9.563 1.00 95.50 170 GLU A N 1
ATOM 1353 C CA . GLU A 1 170 ? 18.926 -3.077 -10.363 1.00 95.50 170 GLU A CA 1
ATOM 1354 C C . GLU A 1 170 ? 19.917 -4.075 -9.720 1.00 95.50 170 GLU A C 1
ATOM 1356 O O . GLU A 1 170 ? 20.682 -4.728 -10.425 1.00 95.50 170 GLU A O 1
ATOM 1361 N N . GLU A 1 171 ? 19.879 -4.227 -8.392 1.00 94.56 171 GLU A N 1
ATOM 1362 C CA . GLU A 1 171 ? 20.648 -5.209 -7.612 1.00 94.56 171 GLU A CA 1
ATOM 1363 C C . GLU A 1 171 ? 19.967 -6.592 -7.498 1.00 94.56 171 GLU A C 1
ATOM 1365 O O . GLU A 1 171 ? 20.427 -7.428 -6.719 1.00 94.56 171 GLU A O 1
ATOM 1370 N N . GLU A 1 172 ? 18.872 -6.839 -8.230 1.00 90.88 172 GLU A N 1
ATOM 1371 C CA . GLU A 1 172 ? 18.099 -8.096 -8.219 1.00 90.88 172 GLU A CA 1
ATOM 1372 C C . GLU A 1 172 ? 17.568 -8.498 -6.821 1.00 90.88 172 GLU A C 1
ATOM 1374 O O . GLU A 1 172 ? 17.385 -9.675 -6.508 1.00 90.88 172 GLU A O 1
ATOM 1379 N N . LYS A 1 173 ? 17.281 -7.519 -5.950 1.00 89.69 173 LYS A N 1
ATOM 1380 C CA . LYS A 1 173 ? 16.773 -7.732 -4.574 1.00 89.69 173 LYS A CA 1
ATOM 1381 C C . LYS A 1 173 ? 15.243 -7.691 -4.468 1.00 89.69 173 LYS A C 1
ATOM 1383 O O . LYS A 1 173 ? 14.703 -7.346 -3.414 1.00 89.69 173 LYS A O 1
ATOM 1388 N N . LEU A 1 174 ? 14.547 -8.015 -5.554 1.00 88.75 174 LEU A N 1
ATOM 1389 C CA . LEU A 1 174 ? 13.087 -8.017 -5.648 1.00 88.75 174 LEU A CA 1
ATOM 1390 C C . LEU A 1 174 ? 12.559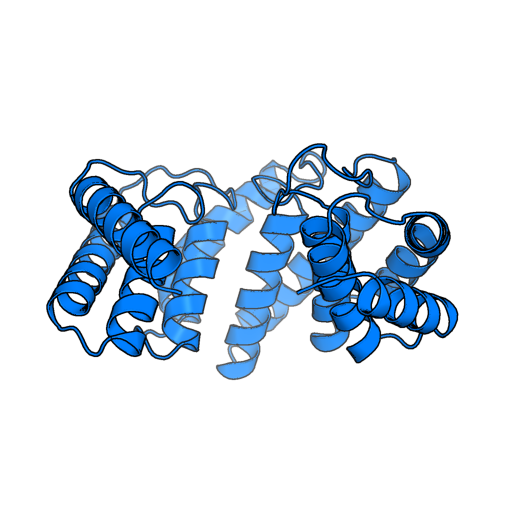 -9.455 -5.706 1.00 88.75 174 LEU A C 1
ATOM 1392 O O . LEU A 1 174 ? 13.130 -10.282 -6.416 1.00 88.75 174 LEU A O 1
ATOM 1396 N N . GLN A 1 175 ? 11.440 -9.757 -5.038 1.00 83.44 175 GLN A N 1
ATOM 1397 C CA . GLN A 1 175 ? 10.704 -10.989 -5.324 1.00 83.44 175 GLN A CA 1
ATOM 1398 C C . GLN A 1 175 ? 9.912 -10.824 -6.632 1.00 83.44 175 GLN A C 1
ATOM 1400 O O . GLN A 1 175 ? 8.718 -10.523 -6.632 1.00 83.44 175 GLN A O 1
ATOM 1405 N N . ASP A 1 176 ? 10.584 -11.010 -7.764 1.00 78.25 176 ASP A N 1
ATOM 1406 C CA . ASP A 1 176 ? 9.999 -10.868 -9.101 1.00 78.25 176 ASP A CA 1
ATOM 1407 C C . ASP A 1 176 ? 9.343 -12.158 -9.625 1.00 78.25 176 ASP A C 1
ATOM 1409 O O . ASP A 1 176 ? 8.418 -12.102 -10.438 1.00 78.25 176 ASP A O 1
ATOM 1413 N N . ARG A 1 177 ? 9.745 -13.321 -9.103 1.00 86.50 177 ARG A N 1
ATOM 1414 C CA . ARG A 1 177 ? 9.193 -14.633 -9.475 1.00 86.50 177 ARG A CA 1
ATOM 1415 C C . ARG A 1 177 ? 7.805 -14.882 -8.893 1.00 86.50 177 ARG A C 1
ATOM 1417 O O . ARG A 1 177 ? 7.515 -14.514 -7.755 1.00 86.50 177 ARG A O 1
ATOM 1424 N N . GLU A 1 178 ? 6.987 -15.597 -9.666 1.00 90.69 178 GLU A N 1
ATOM 1425 C CA . GLU A 1 178 ? 5.666 -16.049 -9.228 1.00 90.69 178 GLU A CA 1
ATOM 1426 C C . GLU A 1 178 ? 5.781 -16.899 -7.941 1.00 90.69 178 GLU A C 1
ATOM 1428 O O . GLU A 1 178 ? 6.537 -17.878 -7.920 1.00 90.69 178 GLU A O 1
ATOM 1433 N N . PRO A 1 179 ? 5.035 -16.571 -6.869 1.00 92.00 179 PRO A N 1
ATOM 1434 C CA . PRO A 1 179 ? 4.979 -17.411 -5.682 1.00 92.00 179 PRO A CA 1
ATOM 1435 C C . PRO A 1 179 ? 4.147 -18.685 -5.915 1.00 92.00 179 PRO A C 1
ATOM 1437 O O . PRO A 1 179 ? 3.168 -18.682 -6.658 1.00 92.00 179 PRO A O 1
ATOM 1440 N N . GLN A 1 180 ? 4.508 -19.773 -5.223 1.00 90.62 180 GLN A N 1
ATOM 1441 C CA . GLN A 1 180 ? 3.847 -21.087 -5.351 1.00 90.62 180 GLN A CA 1
ATOM 1442 C C . GLN A 1 180 ? 2.362 -21.071 -4.965 1.00 90.62 180 GLN A C 1
ATOM 1444 O O . GLN A 1 180 ? 1.573 -21.852 -5.488 1.00 90.62 180 GLN A O 1
ATOM 1449 N N . LEU A 1 181 ? 2.000 -20.200 -4.024 1.00 93.56 181 LEU A N 1
ATOM 1450 C CA . LEU A 1 181 ? 0.630 -19.923 -3.613 1.00 93.56 181 LEU A CA 1
ATOM 1451 C C . LEU A 1 181 ? 0.339 -18.452 -3.878 1.00 93.56 181 LEU A C 1
ATOM 1453 O O . LEU A 1 181 ? 1.254 -17.628 -3.898 1.00 93.56 181 LEU A O 1
ATOM 1457 N N . PHE A 1 182 ? -0.938 -18.112 -4.034 1.00 93.62 182 PHE A N 1
ATOM 1458 C CA . PHE A 1 182 ? -1.330 -16.712 -4.121 1.00 93.62 182 PHE A CA 1
ATOM 1459 C C . PHE A 1 182 ? -0.825 -15.937 -2.901 1.00 93.62 182 PHE A C 1
ATOM 1461 O O . PHE A 1 182 ? -1.003 -16.365 -1.760 1.00 93.62 182 PHE A O 1
ATOM 1468 N N . SER A 1 183 ? -0.203 -14.790 -3.153 1.00 92.62 183 SER A N 1
ATOM 1469 C CA . SER A 1 183 ? 0.331 -13.931 -2.108 1.00 92.62 183 SER A CA 1
ATOM 1470 C C . SER A 1 183 ? 0.265 -12.477 -2.542 1.00 92.62 183 SER A C 1
ATOM 1472 O O . SER A 1 183 ? 0.799 -12.105 -3.587 1.00 92.62 183 SER A O 1
ATOM 1474 N N . LEU A 1 184 ? -0.318 -11.635 -1.687 1.00 91.06 184 LEU A N 1
ATOM 1475 C CA . LEU A 1 184 ? -0.278 -10.180 -1.850 1.00 91.06 184 LEU A CA 1
ATOM 1476 C C . LEU A 1 184 ? 1.149 -9.624 -1.724 1.00 91.06 184 LEU A C 1
ATOM 1478 O O . LEU A 1 184 ? 1.416 -8.514 -2.167 1.00 91.06 184 LEU A O 1
ATOM 1482 N N . PHE A 1 185 ? 2.078 -10.414 -1.179 1.00 93.19 185 PHE A N 1
ATOM 1483 C CA . PHE A 1 185 ? 3.487 -10.062 -1.000 1.00 93.19 185 PHE A CA 1
ATOM 1484 C C . PHE A 1 185 ? 4.357 -10.404 -2.213 1.00 93.19 185 PHE A C 1
ATOM 1486 O O . PHE A 1 185 ? 5.575 -10.466 -2.095 1.00 93.19 185 PHE A O 1
ATOM 1493 N N . TRP A 1 186 ? 3.750 -10.674 -3.369 1.00 95.31 186 TRP A N 1
ATOM 1494 C CA . TRP A 1 186 ? 4.495 -10.683 -4.619 1.00 95.31 186 TRP A CA 1
ATOM 1495 C C . TRP A 1 186 ? 4.848 -9.239 -4.992 1.00 95.31 186 TRP A C 1
ATOM 1497 O O . TRP A 1 186 ? 3.960 -8.434 -5.271 1.00 95.31 186 TRP A O 1
ATOM 1507 N N . ASP A 1 187 ? 6.139 -8.905 -4.959 1.00 96.06 187 ASP A N 1
ATOM 1508 C CA . ASP A 1 187 ? 6.589 -7.515 -5.057 1.00 96.06 187 ASP A CA 1
ATOM 1509 C C . ASP A 1 187 ? 6.339 -6.899 -6.442 1.00 96.06 187 ASP A C 1
ATOM 1511 O O . ASP A 1 187 ? 6.054 -5.708 -6.542 1.00 96.06 187 ASP A O 1
ATOM 1515 N N . LEU A 1 188 ? 6.433 -7.683 -7.522 1.00 95.88 188 LEU A N 1
ATOM 1516 C CA . LEU A 1 188 ? 6.387 -7.151 -8.888 1.00 95.88 188 LEU A CA 1
ATOM 1517 C C . LEU A 1 188 ? 5.083 -6.383 -9.204 1.00 95.88 188 LEU A C 1
ATOM 1519 O O . LEU A 1 188 ? 5.185 -5.232 -9.635 1.00 95.88 188 LEU A O 1
ATOM 1523 N N . PRO A 1 189 ? 3.871 -6.923 -8.952 1.00 97.75 189 PRO A N 1
ATOM 1524 C CA . PRO A 1 189 ? 2.633 -6.152 -9.088 1.00 97.75 189 PRO A CA 1
ATOM 1525 C C . PRO A 1 189 ? 2.606 -4.868 -8.248 1.00 97.75 189 PRO A C 1
ATOM 1527 O O . PRO A 1 189 ? 2.150 -3.831 -8.731 1.00 97.75 189 PRO A O 1
ATOM 1530 N N . LEU A 1 190 ? 3.124 -4.913 -7.016 1.00 97.94 190 LEU A N 1
ATOM 1531 C CA . LEU A 1 190 ? 3.158 -3.761 -6.112 1.00 97.94 190 LEU A CA 1
ATOM 1532 C C . LEU A 1 190 ? 4.073 -2.655 -6.628 1.00 97.94 190 LEU A C 1
ATOM 1534 O O . LEU A 1 190 ? 3.702 -1.484 -6.572 1.00 97.94 190 LEU A O 1
ATOM 1538 N N . VAL A 1 191 ? 5.239 -3.013 -7.175 1.00 98.38 191 VAL A N 1
ATOM 1539 C CA . VAL A 1 191 ? 6.140 -2.044 -7.805 1.00 98.38 191 VAL A CA 1
ATOM 1540 C C . VAL A 1 191 ? 5.413 -1.312 -8.927 1.00 98.38 191 VAL A C 1
ATOM 1542 O O . VAL A 1 191 ? 5.468 -0.090 -8.965 1.00 98.38 191 VAL A O 1
ATOM 1545 N N . LEU A 1 192 ? 4.675 -2.009 -9.796 1.00 98.44 192 LEU A N 1
ATOM 1546 C CA . LEU A 1 192 ? 3.938 -1.357 -10.887 1.00 98.44 192 LEU A CA 1
ATOM 1547 C C . LEU A 1 192 ? 2.889 -0.355 -10.383 1.00 98.44 192 LEU A C 1
ATOM 1549 O O . LEU A 1 192 ? 2.743 0.719 -10.968 1.00 98.44 192 LEU A O 1
ATOM 1553 N N . ILE A 1 193 ? 2.201 -0.673 -9.283 1.00 98.56 193 ILE A N 1
ATOM 1554 C CA . ILE A 1 193 ? 1.256 0.245 -8.630 1.00 98.56 193 ILE A CA 1
ATOM 1555 C C . ILE A 1 193 ? 1.999 1.470 -8.076 1.00 98.56 193 ILE A C 1
ATOM 1557 O O . ILE A 1 193 ? 1.581 2.600 -8.300 1.00 98.56 193 ILE A O 1
ATOM 1561 N N . VAL A 1 194 ? 3.148 1.273 -7.431 1.00 98.56 194 VAL A N 1
ATOM 1562 C CA . VAL A 1 194 ? 3.998 2.369 -6.938 1.00 98.56 194 VAL A CA 1
ATOM 1563 C C . VAL A 1 194 ? 4.501 3.261 -8.085 1.00 98.56 194 VAL A C 1
ATOM 1565 O O . VAL A 1 194 ? 4.552 4.483 -7.937 1.00 98.56 194 VAL A O 1
ATOM 1568 N N . LEU A 1 195 ? 4.856 2.690 -9.242 1.00 98.69 195 LEU A N 1
ATOM 1569 C CA . LEU A 1 195 ? 5.277 3.464 -10.419 1.00 98.69 195 LEU A CA 1
ATOM 1570 C C . LEU A 1 195 ? 4.133 4.312 -10.987 1.00 98.69 195 LEU A C 1
ATOM 1572 O O . LEU A 1 195 ? 4.361 5.462 -11.362 1.00 98.69 195 LEU A O 1
ATOM 1576 N N . GLU A 1 196 ? 2.913 3.769 -11.017 1.00 98.56 196 GLU A N 1
ATOM 1577 C CA . GLU A 1 196 ? 1.705 4.528 -11.361 1.00 98.56 196 GLU A CA 1
ATOM 1578 C C . GLU A 1 196 ? 1.514 5.714 -10.410 1.00 98.56 196 GLU A C 1
ATOM 1580 O O . GLU A 1 196 ? 1.433 6.855 -10.867 1.00 98.56 196 GLU A O 1
ATOM 1585 N N . GLN A 1 197 ? 1.538 5.473 -9.098 1.00 98.56 197 GLN A N 1
ATOM 1586 C CA . GLN A 1 197 ? 1.343 6.520 -8.093 1.00 98.56 197 GLN A CA 1
ATOM 1587 C C . GLN A 1 197 ? 2.415 7.611 -8.199 1.00 98.56 197 GLN A C 1
ATOM 1589 O O . GLN A 1 197 ? 2.101 8.800 -8.177 1.00 98.56 197 GLN A O 1
ATOM 1594 N N . SER A 1 198 ? 3.677 7.218 -8.387 1.00 98.56 198 SER A N 1
ATOM 1595 C CA . SER A 1 198 ? 4.794 8.137 -8.615 1.00 98.56 198 SER A CA 1
ATOM 1596 C C . SER A 1 198 ? 4.563 9.037 -9.833 1.00 98.56 198 SER A C 1
ATOM 1598 O O . SER A 1 198 ? 4.811 10.244 -9.760 1.00 98.56 198 SER A O 1
ATOM 1600 N N . LYS A 1 199 ? 4.067 8.480 -10.943 1.00 98.25 199 LYS A N 1
ATOM 1601 C CA . LYS A 1 199 ? 3.750 9.240 -12.157 1.00 98.25 199 LYS A CA 1
ATOM 1602 C C . LYS A 1 199 ? 2.594 10.207 -11.941 1.00 98.25 199 LYS A C 1
ATOM 1604 O O . LYS A 1 199 ? 2.751 11.395 -12.227 1.00 98.25 199 LYS A O 1
ATOM 1609 N N . ARG A 1 200 ? 1.483 9.715 -11.395 1.00 98.25 200 ARG A N 1
ATOM 1610 C CA . ARG A 1 200 ? 0.268 10.494 -11.136 1.00 98.25 200 ARG A CA 1
ATOM 1611 C C . ARG A 1 200 ? 0.529 11.658 -10.177 1.00 98.25 200 ARG A C 1
ATOM 1613 O O . ARG A 1 200 ? 0.117 12.783 -10.444 1.00 98.25 200 ARG A O 1
ATOM 1620 N N . LEU A 1 201 ? 1.280 11.410 -9.101 1.00 98.31 201 LEU A N 1
ATOM 1621 C CA . LEU A 1 201 ? 1.647 12.407 -8.085 1.00 98.31 201 LEU A CA 1
ATOM 1622 C C . LEU A 1 201 ? 2.867 13.265 -8.472 1.00 98.31 201 LEU A C 1
ATOM 1624 O O . LEU A 1 201 ? 3.307 14.095 -7.679 1.00 98.31 201 LEU A O 1
ATOM 1628 N N . GLN A 1 202 ? 3.427 13.082 -9.676 1.00 98.12 202 GLN A N 1
ATOM 1629 C CA . GLN A 1 202 ? 4.605 13.802 -10.184 1.00 98.12 202 GLN A CA 1
ATOM 1630 C C . GLN A 1 202 ? 5.864 13.664 -9.305 1.00 98.12 202 GLN A C 1
ATOM 1632 O O . GLN A 1 202 ? 6.755 14.518 -9.317 1.00 98.12 202 GLN A O 1
ATOM 1637 N N . VAL A 1 203 ? 5.995 12.552 -8.579 1.00 98.38 203 VAL A N 1
ATOM 1638 C CA . VAL A 1 203 ? 7.159 12.265 -7.738 1.00 98.38 203 VAL A CA 1
ATOM 1639 C C . VAL A 1 203 ? 8.209 11.522 -8.551 1.00 98.38 203 VAL A C 1
ATOM 1641 O O . VAL A 1 203 ? 8.139 10.311 -8.716 1.00 98.38 203 VAL A O 1
ATOM 1644 N N . ASN A 1 204 ? 9.215 12.249 -9.040 1.00 97.06 204 ASN A N 1
ATOM 1645 C CA . ASN A 1 204 ? 10.325 11.704 -9.832 1.00 97.06 204 ASN A CA 1
ATOM 1646 C C . ASN A 1 204 ? 9.864 10.815 -11.024 1.00 97.06 204 ASN A C 1
ATOM 1648 O O . ASN A 1 204 ? 10.332 9.682 -11.185 1.00 97.06 204 ASN A O 1
ATOM 1652 N N . PRO A 1 205 ? 8.978 11.331 -11.904 1.00 97.50 205 PRO A N 1
ATOM 1653 C CA . PRO A 1 205 ? 8.306 10.543 -12.945 1.00 97.50 205 PRO A CA 1
ATOM 1654 C C . PRO A 1 205 ? 9.275 9.888 -13.940 1.00 97.50 205 PRO A C 1
ATOM 1656 O O . PRO A 1 205 ? 9.034 8.780 -14.411 1.00 97.50 205 PRO A O 1
ATOM 1659 N N . LYS A 1 206 ? 10.416 10.532 -14.221 1.00 97.56 206 LYS A N 1
ATOM 1660 C CA . LYS A 1 206 ? 11.461 9.970 -15.090 1.00 97.56 206 LYS A CA 1
ATOM 1661 C C . LYS A 1 206 ? 12.129 8.739 -14.480 1.00 97.56 206 LYS A C 1
ATOM 1663 O O . LYS A 1 206 ? 12.503 7.826 -15.210 1.00 97.56 206 LYS A O 1
ATOM 1668 N N . LYS A 1 207 ? 12.327 8.701 -13.155 1.00 97.94 207 LYS A N 1
ATOM 1669 C CA . LYS A 1 207 ? 12.865 7.498 -12.503 1.00 97.94 207 LYS A CA 1
ATOM 1670 C C . LYS A 1 207 ? 11.844 6.368 -12.565 1.00 97.94 207 LYS A C 1
ATOM 1672 O O . LYS A 1 207 ? 12.263 5.244 -12.811 1.00 97.94 207 LYS A O 1
ATOM 1677 N N . ALA A 1 208 ? 10.549 6.659 -12.420 1.00 98.19 208 ALA A N 1
ATOM 1678 C CA . ALA A 1 208 ? 9.513 5.640 -12.554 1.00 98.19 208 ALA A CA 1
ATOM 1679 C C . ALA A 1 208 ? 9.502 4.988 -13.946 1.00 98.19 208 ALA A C 1
ATOM 1681 O O . ALA A 1 208 ? 9.518 3.764 -14.041 1.00 98.19 208 ALA A O 1
ATOM 1682 N N . GLU A 1 209 ? 9.581 5.789 -15.013 1.00 98.12 209 GLU A N 1
ATOM 1683 C CA . GLU A 1 209 ? 9.719 5.282 -16.389 1.00 98.12 209 GLU A CA 1
ATOM 1684 C C . GLU A 1 209 ? 10.964 4.405 -16.551 1.00 98.12 209 GLU A C 1
ATOM 1686 O O . GLU A 1 209 ? 10.871 3.289 -17.047 1.00 98.12 209 GLU A O 1
ATOM 1691 N N . ARG A 1 210 ? 12.117 4.853 -16.040 1.00 98.06 210 ARG A N 1
ATOM 1692 C CA . ARG A 1 210 ? 13.360 4.068 -16.103 1.00 98.06 210 ARG A CA 1
ATOM 1693 C C . ARG A 1 210 ? 13.272 2.736 -15.357 1.00 98.06 210 ARG A C 1
ATOM 1695 O O . ARG A 1 210 ? 13.854 1.758 -15.816 1.00 98.06 210 ARG A O 1
ATOM 1702 N N . ILE A 1 211 ? 12.594 2.699 -14.207 1.00 98.25 211 ILE A N 1
ATOM 1703 C CA . ILE A 1 211 ? 12.364 1.447 -13.472 1.00 98.25 211 ILE A CA 1
ATOM 1704 C C . ILE A 1 211 ? 11.456 0.527 -14.297 1.00 98.25 211 ILE A C 1
ATOM 1706 O O . ILE A 1 211 ? 11.754 -0.659 -14.416 1.00 98.25 211 ILE A O 1
ATOM 1710 N N . LEU A 1 212 ? 10.388 1.058 -14.903 1.00 98.12 212 LEU A N 1
ATOM 1711 C CA . LEU A 1 212 ? 9.504 0.267 -15.762 1.00 98.12 212 LEU A CA 1
ATOM 1712 C C . LEU A 1 212 ? 10.252 -0.310 -16.970 1.00 98.12 212 LEU A C 1
ATOM 1714 O O . LEU A 1 212 ? 10.108 -1.497 -17.255 1.00 98.12 212 LEU A O 1
ATOM 1718 N N . ASP A 1 213 ? 11.068 0.500 -17.645 1.00 97.44 213 ASP A N 1
ATOM 1719 C CA . ASP A 1 213 ? 11.869 0.068 -18.793 1.00 97.44 213 ASP A CA 1
ATOM 1720 C C . ASP A 1 213 ? 12.839 -1.058 -18.412 1.00 97.44 213 ASP A C 1
ATOM 1722 O O . ASP A 1 213 ? 12.992 -2.023 -19.162 1.00 97.44 213 ASP A O 1
ATOM 1726 N N . TYR A 1 214 ? 13.454 -0.975 -17.226 1.00 97.12 214 TYR A N 1
ATOM 1727 C CA . TYR A 1 214 ? 14.318 -2.034 -16.698 1.00 97.12 214 TYR A CA 1
ATOM 1728 C C . TYR A 1 214 ? 13.544 -3.334 -16.430 1.00 97.12 214 TYR A C 1
ATOM 1730 O O . TYR A 1 214 ? 14.030 -4.416 -16.750 1.00 97.12 214 TYR A O 1
ATOM 1738 N N . LEU A 1 215 ? 12.330 -3.242 -15.879 1.00 96.75 215 LEU A N 1
ATOM 1739 C CA . LEU A 1 215 ? 11.486 -4.403 -15.568 1.00 96.75 215 LEU A CA 1
ATOM 1740 C C . LEU A 1 215 ? 10.795 -5.010 -16.797 1.00 96.75 215 LEU A C 1
ATOM 1742 O O . LEU A 1 215 ? 10.306 -6.140 -16.728 1.00 96.75 215 LEU A O 1
ATOM 1746 N N . LEU A 1 216 ? 10.730 -4.286 -17.918 1.00 96.81 216 LEU A N 1
ATOM 1747 C CA . LEU A 1 216 ? 9.957 -4.677 -19.096 1.00 96.81 216 LEU A CA 1
ATOM 1748 C C . LEU A 1 216 ? 10.321 -6.071 -19.648 1.00 96.81 216 LEU A C 1
ATOM 1750 O O . LEU A 1 216 ? 9.393 -6.836 -19.916 1.00 96.81 216 LEU A O 1
ATOM 1754 N N . PRO A 1 217 ? 11.605 -6.467 -19.786 1.00 95.56 217 PRO A N 1
ATOM 1755 C CA . PRO A 1 217 ? 11.954 -7.814 -20.239 1.00 95.56 217 PRO A CA 1
ATOM 1756 C C . PRO A 1 217 ? 11.400 -8.906 -19.316 1.00 95.56 217 PRO A C 1
ATOM 1758 O O . PRO A 1 217 ? 10.802 -9.870 -19.795 1.00 95.56 217 PRO A O 1
ATOM 1761 N N . THR A 1 218 ? 11.533 -8.723 -17.998 1.00 94.12 218 THR A N 1
ATOM 1762 C CA . THR A 1 218 ? 11.008 -9.649 -16.987 1.00 94.12 218 THR A CA 1
ATOM 1763 C C . THR A 1 218 ? 9.487 -9.732 -17.071 1.00 94.12 218 THR A C 1
ATOM 1765 O O . THR A 1 218 ? 8.944 -10.828 -17.206 1.00 94.12 218 THR A O 1
ATOM 1768 N N . LEU A 1 219 ? 8.795 -8.590 -17.108 1.00 95.62 219 LEU A N 1
ATOM 1769 C CA . LEU A 1 219 ? 7.334 -8.516 -17.219 1.00 95.62 219 LEU A CA 1
ATOM 1770 C C . LEU A 1 219 ? 6.798 -9.242 -18.453 1.00 95.62 219 LEU A C 1
ATOM 1772 O O . LEU A 1 219 ? 5.844 -10.003 -18.350 1.00 95.62 219 LEU A O 1
ATOM 1776 N N . LEU A 1 220 ? 7.418 -9.033 -19.616 1.00 96.12 220 LEU A N 1
ATOM 1777 C CA . LEU A 1 220 ? 6.977 -9.658 -20.865 1.00 96.12 220 LEU A CA 1
ATOM 1778 C C . LEU A 1 220 ? 7.258 -11.167 -20.913 1.00 96.12 220 LEU A C 1
ATOM 1780 O O . LEU A 1 220 ? 6.642 -11.868 -21.719 1.00 96.12 220 LEU A O 1
ATOM 1784 N N . SER A 1 221 ? 8.172 -11.659 -20.073 1.00 94.38 221 SER A N 1
ATOM 1785 C CA . SER A 1 221 ? 8.515 -13.081 -19.970 1.00 94.38 221 SER A CA 1
ATOM 1786 C C . SER A 1 221 ? 7.658 -13.854 -18.961 1.00 94.38 221 SER A C 1
ATOM 1788 O O . SER A 1 221 ? 7.533 -15.074 -19.076 1.00 94.38 221 SER A O 1
ATOM 1790 N N . ILE A 1 222 ? 7.059 -13.167 -17.984 1.00 94.06 222 ILE A N 1
ATOM 1791 C CA . ILE A 1 222 ? 6.278 -13.802 -16.922 1.00 94.06 222 ILE A CA 1
ATOM 1792 C C . ILE A 1 222 ? 4.872 -14.114 -17.429 1.00 94.06 222 ILE A C 1
ATOM 1794 O O . ILE A 1 222 ? 4.129 -13.238 -17.855 1.00 94.06 222 ILE A O 1
ATOM 1798 N N . PHE A 1 223 ? 4.470 -15.375 -17.311 1.00 94.81 223 PHE A N 1
ATOM 1799 C CA . PHE A 1 223 ? 3.084 -15.790 -17.486 1.00 94.81 223 PHE A CA 1
ATOM 1800 C C . PHE A 1 223 ? 2.681 -16.657 -16.289 1.00 94.81 223 PHE A C 1
ATOM 1802 O O . PHE A 1 223 ? 3.047 -17.835 -16.258 1.00 94.81 223 PHE A O 1
ATOM 1809 N N . PRO A 1 224 ? 1.980 -16.093 -15.284 1.00 95.56 224 PRO A N 1
ATOM 1810 C CA . PRO A 1 224 ? 1.700 -16.814 -14.0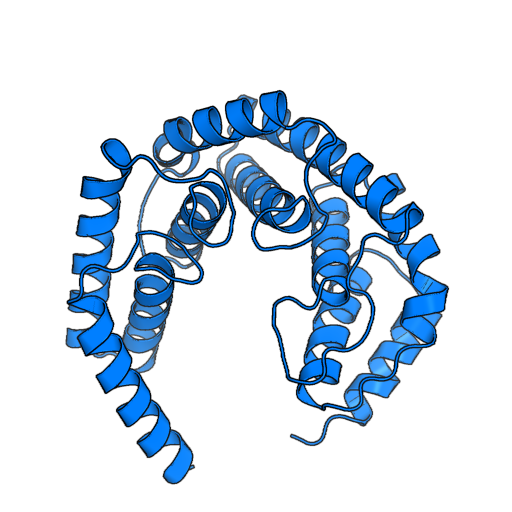50 1.00 95.56 224 PRO A CA 1
ATOM 1811 C C . PRO A 1 224 ? 0.878 -18.083 -14.288 1.00 95.56 224 PRO A C 1
ATOM 1813 O O . PRO A 1 224 ? -0.030 -18.123 -15.126 1.00 95.56 224 PRO A O 1
ATOM 1816 N N . SER A 1 225 ? 1.194 -19.133 -13.543 1.00 93.75 225 SER A N 1
ATOM 1817 C CA . SER A 1 225 ? 0.479 -20.406 -13.550 1.00 93.75 225 SER A CA 1
ATOM 1818 C C . SER A 1 225 ? -0.871 -20.298 -12.838 1.00 93.75 225 SER A C 1
ATOM 1820 O O . SER A 1 225 ? -1.870 -20.807 -13.353 1.00 93.75 225 SER A O 1
ATOM 1822 N N . LEU A 1 226 ? -0.931 -19.582 -11.710 1.00 94.44 226 LEU A N 1
ATOM 1823 C CA . LEU A 1 226 ? -2.162 -19.385 -10.948 1.00 94.44 226 LEU A CA 1
ATOM 1824 C C . LEU A 1 226 ? -3.005 -18.253 -11.541 1.00 94.44 226 LEU A C 1
ATOM 1826 O O . LEU A 1 226 ? -2.519 -17.145 -11.763 1.00 94.44 226 LEU A O 1
ATOM 1830 N N . HIS A 1 227 ? -4.306 -18.496 -11.714 1.00 94.75 227 HIS A N 1
ATOM 1831 C CA . HIS A 1 227 ? -5.255 -17.490 -12.211 1.00 94.75 227 HIS A CA 1
ATOM 1832 C C . HIS A 1 227 ? -5.313 -16.256 -11.296 1.00 94.75 227 HIS A C 1
ATOM 1834 O O . HIS A 1 227 ? -5.374 -15.126 -11.775 1.00 94.75 227 HIS A O 1
ATOM 1840 N N . SER A 1 228 ? -5.206 -16.458 -9.982 1.00 95.00 228 SER A N 1
ATOM 1841 C CA . SER A 1 228 ? -5.127 -15.382 -8.991 1.00 95.00 228 SER A CA 1
ATOM 1842 C C . SER A 1 228 ? -3.861 -14.528 -9.143 1.00 95.00 228 SER A C 1
ATOM 1844 O O . SER A 1 228 ? -3.937 -13.303 -9.074 1.00 95.00 228 SER A O 1
ATOM 1846 N N . ASN A 1 229 ? -2.711 -15.141 -9.439 1.00 95.88 229 ASN A N 1
ATOM 1847 C CA . ASN A 1 229 ? -1.481 -14.406 -9.736 1.00 95.88 229 ASN A CA 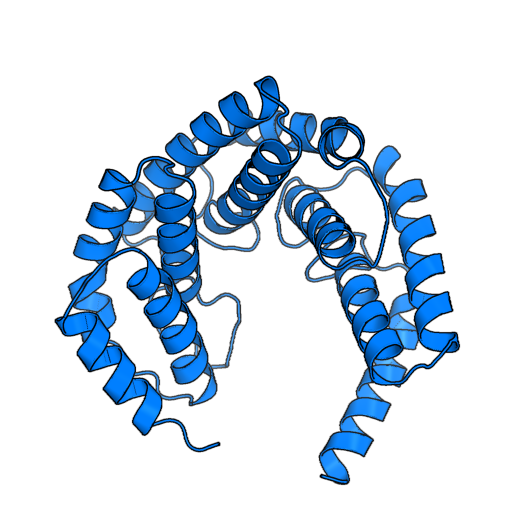1
ATOM 1848 C C . ASN A 1 229 ? -1.564 -13.693 -11.094 1.00 95.88 229 ASN A C 1
ATOM 1850 O O . ASN A 1 229 ? -1.098 -12.562 -11.207 1.00 95.88 229 ASN A O 1
ATOM 1854 N N . ARG A 1 230 ? -2.208 -14.285 -12.115 1.00 96.44 230 ARG A N 1
ATOM 1855 C CA . ARG A 1 230 ? -2.484 -13.584 -13.386 1.00 96.44 230 ARG A CA 1
ATOM 1856 C C . ARG A 1 230 ? -3.314 -12.329 -13.150 1.00 96.44 230 ARG A C 1
ATOM 1858 O O . ARG A 1 230 ? -2.965 -11.281 -13.680 1.00 96.44 230 ARG A O 1
ATOM 1865 N N . LEU A 1 231 ? -4.374 -12.430 -12.346 1.00 96.50 231 LEU A N 1
ATOM 1866 C CA . LEU A 1 231 ? -5.223 -11.293 -11.994 1.00 96.50 231 LEU A CA 1
ATOM 1867 C C . LEU A 1 231 ? -4.433 -10.218 -11.242 1.00 96.50 231 LEU A C 1
ATOM 1869 O O . LEU A 1 231 ? -4.570 -9.035 -11.541 1.00 96.50 231 LEU A O 1
ATOM 1873 N N . TYR A 1 232 ? -3.572 -10.619 -10.307 1.00 97.12 232 TYR A N 1
ATOM 1874 C CA . TYR A 1 232 ? -2.781 -9.671 -9.533 1.00 97.12 232 TYR A CA 1
ATOM 1875 C C . TYR A 1 232 ? -1.706 -8.964 -10.369 1.00 97.12 232 TYR A C 1
ATOM 1877 O O . TYR A 1 232 ? -1.571 -7.744 -10.298 1.00 97.12 232 TYR A O 1
ATOM 1885 N N . LEU A 1 233 ? -0.994 -9.693 -11.234 1.00 97.44 233 LEU A N 1
ATOM 1886 C CA . LEU A 1 233 ? -0.068 -9.084 -12.190 1.00 97.44 233 LEU A CA 1
ATOM 1887 C C . LEU A 1 233 ? -0.801 -8.165 -13.169 1.00 97.44 233 LEU A C 1
ATOM 1889 O O . LEU A 1 233 ? -0.331 -7.060 -13.441 1.00 97.44 233 LEU A O 1
ATOM 1893 N N . LEU A 1 234 ? -1.966 -8.593 -13.665 1.00 97.75 234 LEU A N 1
ATOM 1894 C CA . LEU A 1 234 ? -2.810 -7.780 -14.533 1.00 97.75 234 LEU A CA 1
ATOM 1895 C C . LEU A 1 234 ? -3.211 -6.470 -13.850 1.00 97.75 234 LEU A C 1
ATOM 1897 O O . LEU A 1 234 ? -3.128 -5.433 -14.497 1.00 97.75 234 LEU A O 1
ATOM 1901 N N . LEU A 1 235 ? -3.572 -6.494 -12.562 1.00 97.81 235 LEU A N 1
ATOM 1902 C CA . LEU A 1 235 ? -3.867 -5.286 -11.785 1.00 97.81 235 LEU A CA 1
ATOM 1903 C C . LEU A 1 235 ? -2.681 -4.312 -11.789 1.00 97.81 235 LEU A C 1
ATOM 1905 O O . LEU A 1 235 ? -2.863 -3.135 -12.096 1.00 97.81 235 LEU A O 1
ATOM 1909 N N . GLY A 1 236 ? -1.470 -4.794 -11.492 1.00 98.06 236 GLY A N 1
ATOM 1910 C CA . GLY A 1 236 ? -0.269 -3.955 -11.513 1.00 98.06 236 GLY A CA 1
ATOM 1911 C C . GLY A 1 236 ? -0.001 -3.357 -12.899 1.00 98.06 236 GLY A C 1
ATOM 1912 O O . GLY A 1 236 ? 0.238 -2.156 -13.030 1.00 98.06 236 GLY A O 1
ATOM 1913 N N . ILE A 1 237 ? -0.113 -4.177 -13.948 1.00 98.31 237 ILE A N 1
ATOM 1914 C CA . ILE A 1 237 ? 0.087 -3.746 -15.335 1.00 98.31 237 ILE A CA 1
ATOM 1915 C C . ILE A 1 237 ? -0.972 -2.725 -15.772 1.00 98.31 237 ILE A C 1
ATOM 1917 O O . ILE A 1 237 ? -0.634 -1.687 -16.339 1.00 98.31 237 ILE A O 1
ATOM 1921 N N . GLU A 1 238 ? -2.253 -3.000 -15.532 1.00 98.06 238 GLU A N 1
ATOM 1922 C CA . GLU A 1 238 ? -3.334 -2.077 -15.879 1.00 98.06 238 GLU A CA 1
ATOM 1923 C C . GLU A 1 238 ? -3.216 -0.767 -15.088 1.00 98.06 238 GLU A C 1
ATOM 1925 O O . GLU A 1 238 ? -3.565 0.278 -15.631 1.00 98.06 238 GLU A O 1
ATOM 1930 N N . SER A 1 239 ? -2.676 -0.791 -13.860 1.00 97.94 239 SER A N 1
ATOM 1931 C CA . SER A 1 239 ? -2.380 0.423 -13.093 1.00 97.94 239 SER A CA 1
ATOM 1932 C C . SER A 1 239 ? -1.352 1.291 -13.816 1.00 97.94 239 SER A C 1
ATOM 1934 O O . SER A 1 239 ? -1.664 2.416 -14.199 1.00 97.94 239 SER A O 1
ATOM 1936 N N . VAL A 1 240 ? -0.155 0.764 -14.094 1.00 97.88 240 VAL A N 1
ATOM 1937 C CA . VAL A 1 240 ? 0.921 1.563 -14.708 1.00 97.88 240 VAL A CA 1
ATOM 1938 C C . VAL A 1 240 ? 0.563 2.067 -16.111 1.00 97.88 240 VAL A C 1
ATOM 1940 O O . VAL A 1 240 ? 0.936 3.180 -16.480 1.00 97.88 240 VAL A O 1
ATOM 1943 N N . LEU A 1 241 ? -0.236 1.308 -16.869 1.00 98.12 241 LEU A N 1
ATOM 1944 C CA . LEU A 1 241 ? -0.705 1.690 -18.207 1.00 98.12 241 LEU A CA 1
ATOM 1945 C C . LEU A 1 241 ? -1.698 2.867 -18.229 1.00 98.12 241 LEU A C 1
ATOM 1947 O O . LEU A 1 241 ? -2.011 3.351 -19.321 1.00 98.12 241 LEU A O 1
ATOM 1951 N N . LYS A 1 242 ? -2.203 3.318 -17.070 1.00 97.44 242 LYS A N 1
ATOM 1952 C CA . LYS A 1 242 ? -2.979 4.567 -16.958 1.00 97.44 242 LYS A CA 1
ATOM 1953 C C . LYS A 1 242 ? -2.101 5.796 -17.185 1.00 97.44 242 LYS A C 1
ATOM 1955 O O . LYS A 1 242 ? -2.552 6.753 -17.802 1.00 97.44 242 LYS A O 1
ATOM 1960 N N . GLU A 1 243 ? -0.849 5.731 -16.731 1.00 97.31 243 GLU A N 1
ATOM 1961 C CA . GLU A 1 243 ? 0.064 6.878 -16.660 1.00 97.31 243 GLU A CA 1
ATOM 1962 C C . GLU A 1 243 ? 1.287 6.755 -17.586 1.00 97.31 243 GLU A C 1
ATOM 1964 O O . GLU A 1 243 ? 1.939 7.756 -17.899 1.00 97.31 243 GLU A O 1
ATOM 1969 N N . ILE A 1 244 ? 1.636 5.538 -18.020 1.00 94.38 244 ILE A N 1
ATOM 1970 C CA . ILE A 1 244 ? 2.768 5.273 -18.918 1.00 94.38 244 ILE A CA 1
ATOM 1971 C C . ILE A 1 244 ? 2.292 4.434 -20.108 1.00 94.38 244 ILE A C 1
ATOM 1973 O O . ILE A 1 244 ? 1.873 3.287 -19.949 1.00 94.38 244 ILE A O 1
ATOM 1977 N N . ASP A 1 245 ? 2.394 4.978 -21.323 1.00 93.94 245 ASP A N 1
ATOM 1978 C CA . ASP A 1 245 ? 2.040 4.227 -22.529 1.00 93.94 245 ASP A CA 1
ATOM 1979 C C . ASP A 1 245 ? 3.149 3.244 -22.927 1.00 93.94 245 ASP A C 1
ATOM 1981 O O . ASP A 1 245 ? 4.267 3.636 -23.254 1.00 93.94 245 ASP A O 1
ATOM 1985 N N . GLN A 1 246 ? 2.828 1.948 -22.898 1.00 96.44 246 GLN A N 1
ATOM 1986 C CA . GLN A 1 246 ? 3.735 0.856 -23.257 1.00 96.44 246 GLN A CA 1
ATOM 1987 C C . GLN A 1 246 ? 2.996 -0.188 -24.114 1.00 96.44 246 GLN A C 1
ATOM 1989 O O . GLN A 1 246 ? 2.320 -1.073 -23.572 1.00 96.44 246 GLN A O 1
ATOM 1994 N N . PRO A 1 247 ? 3.109 -0.141 -25.458 1.00 95.94 247 PRO A N 1
ATOM 1995 C CA . PRO A 1 247 ? 2.324 -0.991 -26.360 1.00 95.94 247 PRO A CA 1
ATOM 1996 C C . PRO A 1 247 ? 2.525 -2.497 -26.144 1.00 95.94 247 PRO A C 1
ATOM 1998 O O . PRO A 1 247 ? 1.567 -3.273 -26.193 1.00 95.94 247 PRO A O 1
ATOM 2001 N N . TYR A 1 248 ? 3.763 -2.923 -25.872 1.00 96.44 248 TYR A N 1
ATOM 2002 C CA . TYR A 1 248 ? 4.083 -4.331 -25.616 1.00 96.44 248 TYR A CA 1
ATOM 2003 C C . TYR A 1 248 ? 3.439 -4.829 -24.325 1.00 96.44 248 TYR A C 1
ATOM 2005 O O . TYR A 1 248 ? 2.837 -5.905 -24.304 1.00 96.44 248 TYR A O 1
ATOM 2013 N N . LEU A 1 249 ? 3.499 -4.014 -23.272 1.00 96.62 249 LEU A N 1
ATOM 2014 C CA . LEU A 1 249 ? 2.905 -4.338 -21.984 1.00 96.62 249 LEU A CA 1
ATOM 2015 C C . LEU A 1 249 ? 1.371 -4.357 -22.071 1.00 96.62 249 LEU A C 1
ATOM 2017 O O . LEU A 1 249 ? 0.735 -5.258 -21.528 1.00 96.62 249 LEU A O 1
ATOM 2021 N N . ARG A 1 250 ? 0.770 -3.454 -22.858 1.00 97.81 250 ARG A N 1
ATOM 2022 C CA . ARG A 1 250 ? -0.671 -3.459 -23.165 1.00 97.81 250 ARG A CA 1
ATOM 2023 C C . ARG A 1 250 ? -1.108 -4.748 -23.863 1.00 97.81 250 ARG A C 1
ATOM 2025 O O . ARG A 1 250 ? -2.137 -5.325 -23.511 1.00 97.81 250 ARG A O 1
ATOM 2032 N N . LYS A 1 251 ? -0.321 -5.236 -24.827 1.00 97.44 251 LYS A N 1
ATOM 2033 C CA . LYS A 1 251 ? -0.579 -6.525 -25.490 1.00 97.44 251 LYS A CA 1
ATOM 2034 C C . LYS A 1 251 ? -0.468 -7.695 -24.508 1.00 97.44 251 LYS A C 1
ATOM 2036 O O . LYS A 1 251 ? -1.305 -8.595 -24.548 1.00 97.44 251 LYS A O 1
ATOM 2041 N N . HIS A 1 252 ? 0.528 -7.672 -23.624 1.00 97.38 252 HIS A N 1
ATOM 2042 C CA . HIS A 1 252 ? 0.695 -8.689 -22.588 1.00 97.38 252 HIS A CA 1
ATOM 2043 C C . HIS A 1 252 ? -0.481 -8.697 -21.592 1.00 97.38 252 HIS A C 1
ATOM 2045 O O . HIS A 1 252 ? -1.040 -9.756 -21.320 1.00 97.38 252 HIS A O 1
ATOM 2051 N N . ALA A 1 253 ? -0.955 -7.526 -21.155 1.00 97.56 253 ALA A N 1
ATOM 2052 C CA . ALA A 1 253 ? -2.145 -7.388 -20.310 1.00 97.56 253 ALA A CA 1
ATOM 2053 C C . ALA A 1 253 ? -3.388 -8.040 -20.942 1.00 97.56 253 ALA A C 1
ATOM 2055 O O . ALA A 1 253 ? -4.100 -8.806 -20.295 1.00 97.56 253 ALA A O 1
ATOM 2056 N N . MET A 1 254 ? -3.623 -7.799 -22.239 1.00 97.00 254 MET A N 1
ATOM 2057 C CA . MET A 1 254 ? -4.728 -8.435 -22.969 1.00 97.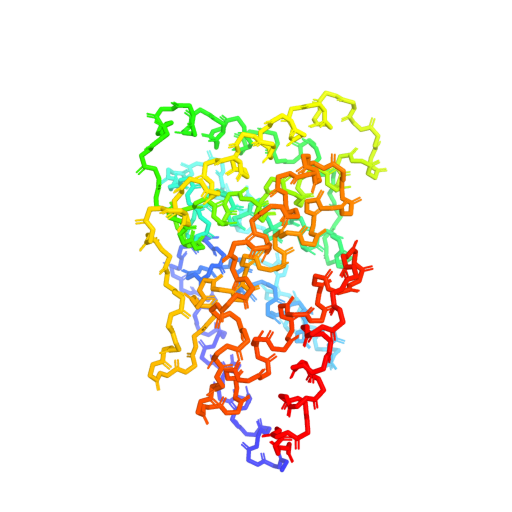00 254 MET A CA 1
ATOM 2058 C C . MET A 1 254 ? -4.602 -9.961 -23.006 1.00 97.00 254 MET A C 1
ATOM 2060 O O . MET A 1 254 ? -5.618 -10.656 -22.965 1.00 97.00 254 MET A O 1
ATOM 2064 N N . PHE A 1 255 ? -3.377 -10.483 -23.098 1.00 95.44 255 PHE A N 1
ATOM 2065 C CA . PHE A 1 255 ? -3.125 -11.920 -23.080 1.00 95.44 255 PHE A CA 1
ATOM 2066 C C . PHE A 1 255 ? -3.433 -12.525 -21.706 1.00 95.44 255 PHE A C 1
ATOM 2068 O O . PHE A 1 255 ? -4.204 -13.481 -21.637 1.00 95.44 255 PHE A O 1
ATOM 2075 N N . LEU A 1 256 ? -2.937 -11.915 -20.620 1.00 96.31 256 LEU A N 1
ATOM 2076 C CA . LEU A 1 256 ? -3.261 -12.328 -19.249 1.00 96.31 256 LEU A CA 1
ATOM 2077 C C . LEU A 1 256 ? -4.775 -12.322 -19.014 1.00 96.31 256 LEU A C 1
ATOM 2079 O O . LEU A 1 256 ? -5.335 -13.339 -18.613 1.00 96.31 256 LEU A O 1
ATOM 2083 N N . LYS A 1 257 ? -5.454 -11.222 -19.355 1.00 96.19 257 LYS A N 1
ATOM 2084 C CA . LYS A 1 257 ? -6.900 -11.046 -19.155 1.00 96.19 257 LYS A CA 1
ATOM 2085 C C . LYS A 1 257 ? -7.750 -12.123 -19.827 1.00 96.19 257 LYS A C 1
ATOM 2087 O O . LYS A 1 257 ? -8.728 -12.576 -19.249 1.00 96.19 257 LYS A O 1
ATOM 2092 N N . ARG A 1 258 ? -7.378 -12.550 -21.038 1.00 95.38 258 ARG A N 1
ATOM 2093 C CA . ARG A 1 258 ? -8.084 -13.613 -21.781 1.00 95.38 258 ARG A CA 1
ATOM 2094 C C . ARG A 1 258 ? -7.836 -15.017 -21.231 1.00 95.38 258 ARG A C 1
ATOM 2096 O O . ARG A 1 258 ? -8.534 -15.938 -21.627 1.00 95.38 258 ARG A O 1
ATOM 2103 N N . SER A 1 259 ? -6.830 -15.175 -20.377 1.00 93.19 259 SER A N 1
ATOM 2104 C CA . SER A 1 259 ? -6.410 -16.459 -19.806 1.00 93.19 259 SER A CA 1
ATOM 2105 C C . SER A 1 259 ? -6.845 -16.653 -18.349 1.00 93.19 259 SER A C 1
ATOM 2107 O O . SER A 1 259 ? -6.365 -17.566 -17.675 1.00 93.19 259 SER A O 1
ATOM 2109 N N . ILE A 1 260 ? -7.708 -15.772 -17.840 1.00 92.94 260 ILE A N 1
ATOM 2110 C CA . ILE A 1 260 ? -8.306 -15.886 -16.512 1.00 92.94 260 ILE A CA 1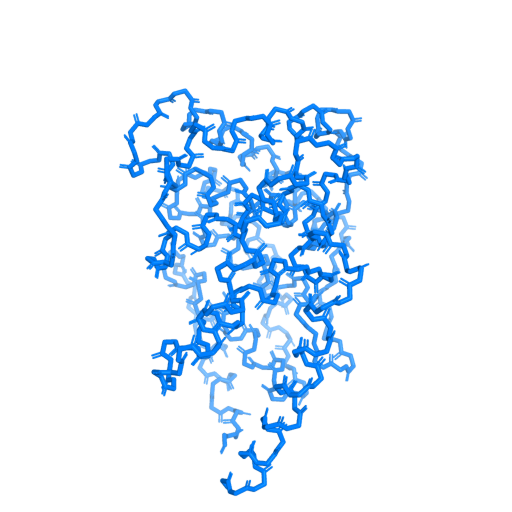
ATOM 2111 C C . ILE A 1 260 ? -9.727 -16.415 -16.692 1.00 92.94 260 ILE A C 1
ATOM 2113 O O . ILE A 1 260 ? -10.618 -15.675 -17.101 1.00 92.94 260 ILE A O 1
ATOM 2117 N N . ASP A 1 261 ? -9.927 -17.688 -16.371 1.00 80.62 261 ASP A N 1
ATOM 2118 C CA . ASP A 1 261 ? -11.263 -18.245 -16.159 1.00 80.62 261 ASP A CA 1
ATOM 2119 C C . ASP A 1 261 ? -11.819 -17.708 -14.826 1.00 80.62 261 ASP A C 1
ATOM 2121 O O . ASP A 1 261 ? -11.128 -17.793 -13.804 1.00 80.62 261 ASP A O 1
ATOM 2125 N N . MET A 1 262 ? -13.016 -17.107 -14.859 1.00 59.59 262 MET A N 1
ATOM 2126 C CA . MET A 1 262 ? -13.766 -16.620 -13.686 1.00 59.59 262 MET A CA 1
ATOM 2127 C C . MET A 1 262 ? -14.887 -17.582 -13.310 1.00 59.59 262 MET A C 1
ATOM 2129 O O . MET A 1 262 ? -15.551 -18.089 -14.243 1.00 59.59 262 MET A O 1
#

pLDDT: mean 94.61, std 5.23, range [59.59, 98.81]

Foldseek 3Di:
DVVVVVVVVVVVVVLLVVLPDPWACACAGGLLVSLVVLLVVCVVVVDVVSLVSSVVSVVVSLVCVVPDPADLWLGRGLLVNLLSVLVCCVVVNDDDLSCVSNVVSVVVNVVVCVVCPLPAALWCTGHLLVNLSSLLSQLVSCVVVVVVVSVVVSLVVNLSSLVSNLVCVVVVRAQLDDDPDDDPGRVQLSLLLSLLSCQVSVRPNVSSVVSCVVCVVSLLPDDDPDLNVLVSSLNSLVSNCVRDPDPSSVVVSVVSVVPRDD

Secondary structure (DSSP, 8-state):
-HHHHHHHHHHHHHHHHHHHS---S-SSSSHHHHHHHHHHHHHHHT-HHHHHHHHHHHHHHHHHHTT----SSSSSSHHHHHHHHHHHHHTTSS---HHHHHHHHHHHHHHHHHHTTTT--SSTTTSHHHHHHHHHHHHHHHHHHT-HHHHHHHHHHHHHHHHHHHHHHHTT-S--SPPSS--TT-HHHHHHHHHHHHHHTTSSHHHHHHHHHHHHHHHHH---SSHHHHHHHHHHHHHHTTTS--HHHHHHHHHHHHT---